Protein AF-A0A5B6Z2H2-F1 (afdb_monomer_lite)

Structure (mmCIF, N/CA/C/O backbone):
data_AF-A0A5B6Z2H2-F1
#
_entry.id   AF-A0A5B6Z2H2-F1
#
loop_
_atom_site.group_PDB
_atom_site.id
_atom_site.type_symbol
_atom_site.label_atom_id
_atom_site.label_alt_id
_atom_site.label_comp_id
_atom_site.label_asym_id
_atom_site.label_entity_id
_atom_site.label_seq_id
_atom_site.pdbx_PDB_ins_code
_atom_site.Cartn_x
_atom_site.Cartn_y
_atom_site.Cartn_z
_atom_site.occupancy
_atom_site.B_iso_or_equiv
_atom_site.auth_seq_id
_atom_site.auth_comp_id
_atom_site.auth_asym_id
_atom_site.auth_atom_id
_atom_site.pdbx_PDB_model_num
ATOM 1 N N . ARG A 1 1 ? -5.660 -7.309 -10.431 1.00 36.47 1 ARG A N 1
ATOM 2 C CA . ARG A 1 1 ? -4.345 -7.322 -11.116 1.00 36.47 1 ARG A CA 1
ATOM 3 C C . ARG A 1 1 ? -4.505 -6.464 -12.361 1.00 36.47 1 ARG A C 1
ATOM 5 O O . ARG A 1 1 ? -5.185 -6.906 -13.273 1.00 36.47 1 ARG A O 1
ATOM 12 N N . SER A 1 2 ? -4.013 -5.228 -12.364 1.00 40.31 2 SER A N 1
ATOM 13 C CA . SER A 1 2 ? -3.896 -4.463 -13.607 1.00 40.31 2 SER A CA 1
ATOM 14 C C . SER A 1 2 ? -2.775 -5.096 -14.429 1.00 40.31 2 SER A C 1
ATOM 16 O O . SER A 1 2 ? -1.682 -5.327 -13.911 1.00 40.31 2 SER A O 1
ATOM 18 N N . SER A 1 3 ? -3.060 -5.463 -15.675 1.00 41.34 3 SER A N 1
ATOM 19 C CA . SER A 1 3 ? -2.009 -5.809 -16.631 1.00 41.34 3 SER A CA 1
ATOM 20 C C . SER A 1 3 ? -1.130 -4.570 -16.836 1.00 41.34 3 SER A C 1
ATOM 22 O O . SER A 1 3 ? -1.693 -3.478 -16.952 1.00 41.34 3 SER A O 1
ATOM 24 N N . PRO A 1 4 ? 0.209 -4.688 -16.872 1.00 53.56 4 PRO A N 1
ATOM 25 C CA . PRO A 1 4 ? 1.053 -3.575 -17.285 1.00 53.56 4 PRO A CA 1
ATOM 26 C C . PRO A 1 4 ? 0.631 -3.166 -18.698 1.00 53.56 4 PRO A C 1
ATOM 28 O O . PRO A 1 4 ? 0.625 -4.002 -19.601 1.00 53.56 4 PRO A O 1
ATOM 31 N N . GLN A 1 5 ? 0.198 -1.920 -18.866 1.00 69.44 5 GLN A N 1
ATOM 32 C CA . GLN A 1 5 ? -0.048 -1.352 -20.186 1.00 69.44 5 GLN A CA 1
ATOM 33 C C . GLN A 1 5 ? 1.291 -0.928 -20.797 1.00 69.44 5 GLN A C 1
ATOM 35 O O . GLN A 1 5 ? 2.246 -0.644 -20.068 1.00 69.44 5 GLN A O 1
ATOM 40 N N . ALA A 1 6 ? 1.364 -0.920 -22.129 1.00 81.00 6 ALA A N 1
ATOM 41 C CA . ALA A 1 6 ? 2.478 -0.294 -22.829 1.00 81.00 6 ALA A CA 1
ATOM 42 C C . ALA A 1 6 ? 2.606 1.168 -22.375 1.00 81.00 6 ALA A C 1
ATOM 44 O O . ALA A 1 6 ? 1.602 1.831 -22.112 1.00 81.00 6 ALA A O 1
ATOM 45 N N . MET A 1 7 ? 3.841 1.635 -22.241 1.00 86.88 7 MET A N 1
ATOM 46 C CA . MET A 1 7 ? 4.174 2.965 -21.758 1.00 86.88 7 MET A CA 1
ATOM 47 C C . MET A 1 7 ? 4.719 3.809 -22.903 1.00 86.88 7 MET A C 1
ATOM 49 O O . MET A 1 7 ? 5.624 3.381 -23.622 1.00 86.88 7 MET A O 1
ATOM 53 N N . GLU A 1 8 ? 4.196 5.022 -23.007 1.00 88.31 8 GLU A N 1
ATOM 54 C CA . GLU A 1 8 ? 4.786 6.110 -23.776 1.00 88.31 8 GLU A CA 1
ATOM 55 C C . GLU A 1 8 ? 5.745 6.893 -22.878 1.00 88.31 8 GLU A C 1
ATOM 57 O O . GLU A 1 8 ? 5.475 7.112 -21.694 1.00 88.31 8 GLU A O 1
ATOM 62 N N . VAL A 1 9 ? 6.871 7.326 -23.440 1.00 85.62 9 VAL A N 1
ATOM 63 C CA . VAL A 1 9 ? 7.841 8.173 -22.739 1.00 85.62 9 VAL A CA 1
ATOM 64 C C . VAL A 1 9 ? 8.073 9.408 -23.585 1.00 85.62 9 VAL A C 1
ATOM 66 O O . VAL A 1 9 ? 8.426 9.279 -24.754 1.00 85.62 9 VAL A O 1
ATOM 69 N N . SER A 1 10 ? 7.910 10.594 -23.003 1.00 89.19 10 SER A N 1
ATOM 70 C CA . SER A 1 10 ? 8.183 11.868 -23.668 1.00 89.19 10 SER A CA 1
ATOM 71 C C . SER A 1 10 ? 9.254 12.670 -22.934 1.00 89.19 10 SER A C 1
ATOM 73 O O . SER A 1 10 ? 9.427 12.537 -21.722 1.00 89.19 10 SER A O 1
ATOM 75 N N . ASP A 1 11 ? 9.981 13.512 -23.660 1.00 88.25 11 ASP A N 1
ATOM 76 C CA . ASP A 1 11 ? 10.884 14.499 -23.074 1.00 88.25 11 ASP A CA 1
ATOM 77 C C . ASP A 1 11 ? 10.137 15.773 -22.620 1.00 88.25 11 ASP A C 1
ATOM 79 O O . ASP A 1 11 ? 8.917 15.903 -22.764 1.00 88.25 11 ASP A O 1
ATOM 83 N N . ALA A 1 12 ? 10.879 16.745 -22.078 1.00 88.31 12 ALA A N 1
ATOM 84 C CA . ALA A 1 12 ? 10.330 18.036 -21.653 1.00 88.31 12 ALA A CA 1
ATOM 85 C C . ALA A 1 12 ? 9.754 18.872 -22.817 1.00 88.31 12 ALA A C 1
ATOM 87 O O . ALA A 1 12 ? 8.960 19.783 -22.586 1.00 88.31 12 ALA A O 1
ATOM 88 N N . SER A 1 13 ? 10.127 18.552 -24.059 1.00 90.56 13 SER A N 1
ATOM 89 C CA . SER A 1 13 ? 9.635 19.183 -25.287 1.00 90.56 13 SER A CA 1
ATOM 90 C C . SER A 1 13 ? 8.404 18.471 -25.866 1.00 90.56 13 SER A C 1
ATOM 92 O O . SER A 1 13 ? 7.971 18.810 -26.967 1.00 90.56 13 SER A O 1
ATOM 94 N N . SER A 1 14 ? 7.831 17.496 -25.145 1.00 89.44 14 SER A N 1
ATOM 95 C CA . SER A 1 14 ? 6.718 16.643 -25.595 1.00 89.44 14 SER A CA 1
ATOM 96 C C . SER A 1 14 ? 7.035 15.776 -26.823 1.00 89.44 14 SER A C 1
ATOM 98 O O . SER A 1 14 ? 6.127 15.375 -27.548 1.00 89.44 14 SER A O 1
ATOM 100 N N . LYS A 1 15 ? 8.314 15.477 -27.073 1.00 91.38 15 LYS A N 1
ATOM 101 C CA . LYS A 1 15 ? 8.743 14.509 -28.087 1.00 91.38 15 LYS A CA 1
ATOM 102 C C . LYS A 1 15 ? 8.818 13.122 -27.482 1.00 91.38 15 LYS A C 1
ATOM 104 O O . LYS A 1 15 ? 9.372 12.947 -26.398 1.00 91.38 15 LYS A O 1
ATOM 109 N N . PHE A 1 16 ? 8.292 12.134 -28.191 1.00 90.62 16 PHE A N 1
ATOM 110 C CA . PHE A 1 16 ? 8.299 10.752 -27.739 1.00 90.62 16 PHE A CA 1
ATOM 111 C C . PHE A 1 16 ? 9.642 10.092 -28.016 1.00 90.62 16 PHE A C 1
ATOM 113 O O . PHE A 1 16 ? 10.198 10.214 -29.111 1.00 90.62 16 PHE A O 1
ATOM 120 N N . TRP A 1 17 ? 10.135 9.367 -27.015 1.00 91.56 17 TRP A N 1
ATOM 121 C CA . TRP A 1 17 ? 11.248 8.448 -27.168 1.00 91.56 17 TRP A CA 1
ATOM 122 C C . TRP A 1 17 ? 10.794 7.295 -28.053 1.00 91.56 17 TRP A C 1
ATOM 124 O O . TRP A 1 17 ? 9.768 6.677 -27.785 1.00 91.56 17 TRP A O 1
ATOM 134 N N . GLY A 1 18 ? 11.550 6.991 -29.097 1.00 91.75 18 GLY A N 1
ATOM 135 C CA . GLY A 1 18 ? 11.216 5.901 -29.994 1.00 91.75 18 GLY A CA 1
ATOM 136 C C . GLY A 1 18 ? 12.420 5.328 -30.706 1.00 91.75 18 GLY A C 1
ATOM 137 O O . GLY A 1 18 ? 13.494 5.932 -30.739 1.00 91.75 18 GLY A O 1
ATOM 138 N N . LEU A 1 19 ? 12.230 4.129 -31.242 1.00 90.00 19 LEU A N 1
ATOM 139 C CA . LEU A 1 19 ? 13.211 3.459 -32.076 1.00 90.00 19 LEU A CA 1
ATOM 140 C C . LEU A 1 19 ? 13.384 4.201 -33.407 1.00 90.00 19 LEU A C 1
ATOM 142 O O . LEU A 1 19 ? 12.410 4.480 -34.097 1.00 90.00 19 LEU A O 1
ATOM 146 N N . GLN A 1 20 ? 14.631 4.494 -33.773 1.00 86.31 20 GLN A N 1
ATOM 147 C CA . GLN A 1 20 ? 14.974 5.251 -34.972 1.00 86.31 20 GLN A CA 1
ATOM 148 C C . GLN A 1 20 ? 16.048 4.562 -35.819 1.00 86.31 20 GLN A C 1
ATOM 150 O O . GLN A 1 20 ? 17.123 4.185 -35.334 1.00 86.31 20 GLN A O 1
ATOM 155 N N . GLY A 1 21 ? 15.768 4.502 -37.126 1.00 74.81 21 GLY A N 1
ATOM 156 C CA . GLY A 1 21 ? 16.722 4.213 -38.197 1.00 74.81 21 GLY A CA 1
ATOM 157 C C . GLY A 1 21 ? 17.424 2.848 -38.144 1.00 74.81 21 GLY A C 1
ATOM 158 O O . GLY A 1 21 ? 17.138 1.974 -37.331 1.00 74.81 21 GLY A O 1
ATOM 159 N N . GLN A 1 22 ? 18.404 2.674 -39.036 1.00 65.94 22 GLN A N 1
ATOM 160 C CA . GLN A 1 22 ? 19.187 1.437 -39.186 1.00 65.94 22 GLN A CA 1
ATOM 161 C C . GLN A 1 22 ? 20.110 1.144 -37.986 1.00 65.94 22 GLN A C 1
ATOM 163 O O . GLN A 1 22 ? 20.560 0.015 -37.810 1.00 65.94 22 GLN A O 1
ATOM 168 N N . LEU A 1 23 ? 20.387 2.157 -37.159 1.00 66.38 23 LEU A N 1
ATOM 169 C CA . LEU A 1 23 ? 21.247 2.064 -35.975 1.00 66.38 23 LEU A CA 1
ATOM 170 C C . LEU A 1 23 ? 20.500 1.596 -34.714 1.00 66.38 23 LEU A C 1
ATOM 172 O O . LEU A 1 23 ? 21.133 1.419 -33.676 1.00 66.38 23 LEU A O 1
ATOM 176 N N . ILE A 1 24 ? 19.179 1.375 -34.792 1.00 83.12 24 ILE A N 1
ATOM 177 C CA . ILE A 1 24 ? 18.357 0.827 -33.698 1.00 83.12 24 ILE A CA 1
ATOM 178 C C . ILE A 1 24 ? 18.486 1.696 -32.425 1.00 83.12 24 ILE A C 1
ATOM 180 O O . ILE A 1 24 ? 18.604 1.210 -31.295 1.00 83.12 24 ILE A O 1
ATOM 184 N N . MET A 1 25 ? 18.534 3.017 -32.611 1.00 89.19 25 MET A N 1
ATOM 185 C CA . MET A 1 25 ? 18.738 3.995 -31.538 1.00 89.19 25 MET A CA 1
ATOM 186 C C . MET A 1 25 ? 17.403 4.390 -30.918 1.00 89.19 25 MET A C 1
ATOM 188 O O . MET A 1 25 ? 16.420 4.503 -31.639 1.00 89.19 25 MET A O 1
ATOM 192 N N . ILE A 1 26 ? 17.366 4.639 -29.609 1.00 91.19 26 ILE A N 1
ATOM 193 C CA . ILE A 1 26 ? 16.201 5.241 -28.958 1.00 91.19 26 ILE A CA 1
ATOM 194 C C . ILE A 1 26 ? 16.435 6.748 -28.824 1.00 91.19 26 ILE A C 1
ATOM 196 O O . ILE A 1 26 ? 17.381 7.163 -28.151 1.00 91.19 26 ILE A O 1
ATOM 200 N N . MET A 1 27 ? 15.587 7.561 -29.458 1.00 89.38 27 MET A N 1
ATOM 201 C CA . MET A 1 27 ? 15.697 9.027 -29.476 1.00 89.38 27 MET A CA 1
ATOM 202 C C . MET A 1 27 ? 14.352 9.700 -29.198 1.00 89.38 27 MET A C 1
ATOM 204 O O . MET A 1 27 ? 13.314 9.167 -29.574 1.00 89.38 27 MET A O 1
ATOM 208 N N . ALA A 1 28 ? 14.376 10.871 -28.554 1.00 89.75 28 ALA A N 1
ATOM 209 C CA . ALA A 1 28 ? 13.193 11.682 -28.256 1.00 89.75 28 ALA A CA 1
ATOM 210 C C . ALA A 1 28 ? 12.926 12.728 -29.350 1.00 89.75 28 ALA A C 1
ATOM 212 O O . ALA A 1 28 ? 13.098 13.927 -29.140 1.00 89.75 28 ALA A O 1
ATOM 213 N N . ASP A 1 29 ? 12.551 12.280 -30.543 1.00 87.31 29 ASP A N 1
ATOM 214 C CA . ASP A 1 29 ? 12.307 13.145 -31.706 1.00 87.31 29 ASP A CA 1
ATOM 215 C C . ASP A 1 29 ? 10.941 12.916 -32.372 1.00 87.31 29 ASP A C 1
ATOM 217 O O . ASP A 1 29 ? 10.512 13.724 -33.205 1.00 87.31 29 ASP A O 1
ATOM 221 N N . SER A 1 30 ? 10.221 11.864 -31.971 1.00 84.81 30 SER A N 1
ATOM 222 C CA . SER A 1 30 ? 8.934 11.509 -32.558 1.00 84.81 30 SER A CA 1
ATOM 223 C C . SER A 1 30 ? 7.809 12.423 -32.067 1.00 84.81 30 SER A C 1
ATOM 225 O O . SER A 1 30 ? 7.734 12.788 -30.895 1.00 84.81 30 SER A O 1
ATOM 227 N N . ASN A 1 31 ? 6.894 12.764 -32.976 1.00 86.50 31 ASN A N 1
ATOM 228 C CA . ASN A 1 31 ? 5.593 13.359 -32.642 1.00 86.50 31 ASN A CA 1
ATOM 229 C C . ASN A 1 31 ? 4.459 12.322 -32.669 1.00 86.50 31 ASN A C 1
ATOM 231 O O . ASN A 1 31 ? 3.313 12.666 -32.391 1.00 86.50 31 ASN A O 1
ATOM 235 N N . ASP A 1 32 ? 4.759 11.090 -33.080 1.00 82.00 32 ASP A N 1
ATOM 236 C CA . ASP A 1 32 ? 3.769 10.046 -33.301 1.00 82.00 32 ASP A CA 1
ATOM 237 C C . ASP A 1 32 ? 3.665 9.147 -32.067 1.00 82.00 32 ASP A C 1
ATOM 239 O O . ASP A 1 32 ? 4.552 8.337 -31.778 1.00 82.00 32 ASP A O 1
ATOM 243 N N . HIS A 1 33 ? 2.567 9.313 -31.337 1.00 74.62 33 HIS A N 1
ATOM 244 C CA . HIS A 1 33 ? 2.236 8.515 -30.160 1.00 74.62 33 HIS A CA 1
ATOM 245 C C . HIS A 1 33 ? 1.543 7.185 -30.516 1.00 74.62 33 HIS A C 1
ATOM 247 O O . HIS A 1 33 ? 1.326 6.352 -29.648 1.00 74.62 33 HIS A O 1
ATOM 253 N N . ASN A 1 34 ? 1.192 6.955 -31.787 1.00 81.94 34 ASN A N 1
ATOM 254 C CA . ASN A 1 34 ? 0.546 5.717 -32.239 1.00 81.94 34 ASN A CA 1
ATOM 255 C C . ASN A 1 34 ? 1.528 4.737 -32.904 1.00 81.94 34 ASN A C 1
ATOM 257 O O . ASN A 1 34 ? 1.104 3.704 -33.430 1.00 81.94 34 ASN A O 1
ATOM 261 N N . ASN A 1 35 ? 2.828 5.036 -32.894 1.00 87.88 35 ASN A N 1
ATOM 262 C CA . ASN A 1 35 ? 3.850 4.161 -33.452 1.00 87.88 35 ASN A CA 1
ATOM 263 C C . ASN A 1 35 ? 4.304 3.117 -32.412 1.00 87.88 35 ASN A C 1
ATOM 265 O O . ASN A 1 35 ? 4.670 3.448 -31.290 1.00 87.88 35 ASN A O 1
ATOM 269 N N . LEU A 1 36 ? 4.352 1.836 -32.788 1.00 91.00 36 LEU A N 1
ATOM 270 C CA . LEU A 1 36 ? 4.905 0.785 -31.924 1.00 91.00 36 LEU A CA 1
ATOM 271 C C . LEU A 1 36 ? 6.373 1.045 -31.545 1.00 91.00 36 LEU A C 1
ATOM 273 O O . LEU A 1 36 ? 6.808 0.636 -30.468 1.00 91.00 36 LEU A O 1
ATOM 277 N N . ASP A 1 37 ? 7.121 1.758 -32.387 1.00 92.19 37 ASP A N 1
ATOM 278 C CA . ASP A 1 37 ? 8.490 2.182 -32.101 1.00 92.19 37 ASP A CA 1
ATOM 279 C C . ASP A 1 37 ? 8.577 3.160 -30.920 1.00 92.19 37 ASP A C 1
ATOM 281 O O . ASP A 1 37 ? 9.631 3.215 -30.289 1.00 92.19 37 ASP A O 1
ATOM 285 N N . THR A 1 38 ? 7.511 3.902 -30.588 1.00 92.25 38 THR A N 1
ATOM 286 C CA . THR A 1 38 ? 7.458 4.830 -29.438 1.00 92.25 38 THR A CA 1
ATOM 287 C C . THR A 1 38 ? 6.860 4.206 -28.176 1.00 92.25 38 THR A C 1
ATOM 289 O O . THR A 1 38 ? 6.789 4.853 -27.128 1.00 92.25 38 THR A O 1
ATOM 292 N N . LEU A 1 39 ? 6.483 2.925 -28.239 1.00 92.62 39 LEU A N 1
ATOM 293 C CA . LEU A 1 39 ? 5.894 2.194 -27.125 1.00 92.62 39 LEU A CA 1
ATOM 294 C C . LEU A 1 39 ? 6.887 1.224 -26.491 1.00 92.62 39 LEU A C 1
ATOM 296 O O . LEU A 1 39 ? 7.559 0.433 -27.161 1.00 92.62 39 LEU A O 1
ATOM 300 N N . PHE A 1 40 ? 6.913 1.231 -25.159 1.00 93.12 40 PHE A N 1
ATOM 301 C CA . PHE A 1 40 ? 7.763 0.351 -24.368 1.00 93.12 40 PHE A CA 1
ATOM 302 C C . PHE A 1 40 ? 6.945 -0.500 -23.410 1.00 93.12 40 PHE A C 1
ATOM 304 O O . PHE A 1 40 ? 6.032 -0.031 -22.736 1.00 93.12 40 PHE A O 1
ATOM 311 N N . TRP A 1 41 ? 7.320 -1.766 -23.294 1.00 92.75 41 TRP A N 1
ATOM 312 C CA . TRP A 1 41 ? 6.824 -2.657 -22.264 1.00 92.75 41 TRP A CA 1
ATOM 313 C C . TRP A 1 41 ? 7.837 -2.723 -21.115 1.00 92.75 41 TRP A C 1
ATOM 315 O O . TRP A 1 41 ? 8.900 -3.337 -21.278 1.00 92.75 41 TRP A O 1
ATOM 325 N N . PRO A 1 42 ? 7.537 -2.128 -19.946 1.00 90.75 42 PRO A N 1
ATOM 326 C CA . PRO A 1 42 ? 8.395 -2.246 -18.778 1.00 90.75 42 PRO A CA 1
ATOM 327 C C . PRO A 1 42 ? 8.233 -3.623 -18.128 1.00 90.75 42 PRO A C 1
ATOM 329 O O . PRO A 1 42 ? 7.126 -4.092 -17.859 1.00 90.75 42 PRO A O 1
ATOM 332 N N . ILE A 1 43 ? 9.355 -4.278 -17.843 1.00 90.88 43 ILE A N 1
ATOM 333 C CA . ILE A 1 43 ? 9.404 -5.549 -17.121 1.00 90.88 43 ILE A CA 1
ATOM 334 C C . ILE A 1 43 ? 10.175 -5.324 -15.829 1.00 90.88 43 ILE A C 1
ATOM 336 O O . ILE A 1 43 ? 11.355 -4.983 -15.864 1.00 90.88 43 ILE A O 1
ATOM 340 N N . LYS A 1 44 ? 9.517 -5.528 -14.683 1.00 88.00 44 LYS A N 1
ATOM 341 C CA . LYS A 1 44 ? 10.184 -5.487 -13.379 1.00 88.00 44 LYS A CA 1
ATOM 342 C C . LYS A 1 44 ? 11.145 -6.672 -13.272 1.00 88.00 44 LYS A C 1
ATOM 344 O O . LYS A 1 44 ? 10.713 -7.819 -13.367 1.00 88.00 44 LYS A O 1
ATOM 349 N N . VAL A 1 45 ? 12.429 -6.383 -13.084 1.00 91.00 45 VAL A N 1
ATOM 350 C CA . VAL A 1 45 ? 13.492 -7.386 -12.918 1.00 91.00 45 VAL A CA 1
ATOM 351 C C . VAL A 1 45 ? 13.878 -7.521 -11.446 1.00 91.00 45 VAL A C 1
ATOM 353 O O . VAL A 1 45 ? 14.155 -8.625 -10.991 1.00 91.00 45 VAL A O 1
ATOM 356 N N . ASP A 1 46 ? 13.862 -6.409 -10.710 1.00 87.06 46 ASP A N 1
ATOM 357 C CA . ASP A 1 46 ? 14.142 -6.343 -9.272 1.00 87.06 46 ASP A CA 1
ATOM 358 C C . ASP A 1 46 ? 13.372 -5.163 -8.636 1.00 87.06 46 ASP A C 1
ATOM 360 O O . ASP A 1 46 ? 12.492 -4.581 -9.272 1.00 87.06 46 ASP A O 1
ATOM 364 N N . ASN A 1 47 ? 13.667 -4.799 -7.387 1.00 79.44 47 ASN A N 1
ATOM 365 C CA . ASN A 1 47 ? 13.000 -3.733 -6.639 1.00 79.44 47 ASN A CA 1
ATOM 366 C C . ASN A 1 47 ? 12.967 -2.391 -7.385 1.00 79.44 47 ASN A C 1
ATOM 368 O O . ASN A 1 47 ? 11.877 -1.847 -7.573 1.00 79.44 47 ASN A O 1
ATOM 372 N N . ASN A 1 48 ? 14.129 -1.894 -7.818 1.00 83.75 48 ASN A N 1
ATOM 373 C CA . ASN A 1 48 ? 14.299 -0.642 -8.563 1.00 83.75 48 ASN A CA 1
ATOM 374 C C . ASN A 1 48 ? 14.848 -0.850 -9.980 1.00 83.75 48 ASN A C 1
ATOM 376 O O . ASN A 1 48 ? 15.259 0.102 -10.632 1.00 83.75 48 ASN A O 1
ATOM 380 N N . VAL A 1 49 ? 14.849 -2.089 -10.470 1.00 89.62 49 VAL A N 1
ATOM 381 C CA . VAL A 1 49 ? 15.424 -2.430 -11.772 1.00 89.62 49 VAL A CA 1
ATOM 382 C C . VAL A 1 49 ? 14.328 -2.863 -12.726 1.00 89.62 49 VAL A C 1
ATOM 384 O O . VAL A 1 49 ? 13.548 -3.780 -12.436 1.00 89.62 49 VAL A O 1
ATOM 387 N N . VAL A 1 50 ? 14.314 -2.243 -13.901 1.00 91.62 50 VAL A N 1
ATOM 388 C CA . VAL A 1 50 ? 13.424 -2.596 -15.004 1.00 91.62 50 VAL A CA 1
ATOM 389 C C . VAL A 1 50 ? 14.225 -2.948 -16.252 1.00 91.62 50 VAL A C 1
ATOM 391 O O . VAL A 1 50 ? 15.347 -2.491 -16.450 1.00 91.62 50 VAL A O 1
ATOM 394 N N . ALA A 1 51 ? 13.625 -3.757 -17.114 1.00 94.56 51 ALA A N 1
ATOM 395 C CA . ALA A 1 51 ? 14.027 -3.882 -18.505 1.00 94.56 51 ALA A CA 1
ATOM 396 C C . ALA A 1 51 ? 12.937 -3.259 -19.376 1.00 94.56 51 ALA A C 1
ATOM 398 O O . ALA A 1 51 ? 11.749 -3.493 -19.144 1.00 94.56 51 ALA A O 1
ATOM 399 N N . LEU A 1 52 ? 13.330 -2.475 -20.374 1.00 94.44 52 LEU A N 1
ATOM 400 C CA . LEU A 1 52 ? 12.401 -1.837 -21.304 1.00 94.44 52 LEU A CA 1
ATOM 401 C C . LEU A 1 52 ? 12.445 -2.587 -22.626 1.00 94.44 52 LEU A C 1
ATOM 403 O O . LEU A 1 52 ? 13.493 -2.646 -23.261 1.00 94.44 52 LEU A O 1
ATOM 407 N N . ARG A 1 53 ? 11.328 -3.188 -23.030 1.00 95.25 53 ARG A N 1
ATOM 408 C CA . ARG A 1 53 ? 11.187 -3.814 -24.348 1.00 95.25 53 ARG A CA 1
ATOM 409 C C . ARG A 1 53 ? 10.502 -2.840 -25.290 1.00 95.25 53 ARG A C 1
ATOM 411 O O . ARG A 1 53 ? 9.393 -2.418 -24.996 1.00 95.25 53 ARG A O 1
ATOM 418 N N . ASN A 1 54 ? 11.123 -2.515 -26.411 1.00 94.25 54 ASN A N 1
ATOM 419 C CA . ASN A 1 54 ? 10.473 -1.739 -27.457 1.00 94.25 54 ASN A CA 1
ATOM 420 C C . ASN A 1 54 ? 9.456 -2.614 -28.210 1.00 94.25 54 ASN A C 1
ATOM 422 O O . ASN A 1 54 ? 9.750 -3.775 -28.504 1.00 94.25 54 ASN A O 1
ATOM 426 N N . LEU A 1 55 ? 8.261 -2.093 -28.500 1.00 93.94 55 LEU A N 1
ATOM 427 C CA . LEU A 1 55 ? 7.218 -2.871 -29.178 1.00 93.94 55 LEU A CA 1
ATOM 428 C C . LEU A 1 55 ? 7.385 -2.931 -30.698 1.00 93.94 55 LEU A C 1
ATOM 430 O O . LEU A 1 55 ? 6.904 -3.886 -31.304 1.00 93.94 55 LEU A O 1
ATOM 434 N N . GLY A 1 56 ? 8.085 -1.971 -31.301 1.00 92.19 56 GLY A N 1
ATOM 435 C CA . GLY A 1 56 ? 8.339 -1.934 -32.739 1.00 92.19 56 GLY A CA 1
ATOM 436 C C . GLY A 1 56 ? 9.228 -3.078 -33.220 1.00 92.19 56 GLY A C 1
ATOM 437 O O . GLY A 1 56 ? 8.889 -3.771 -34.179 1.00 92.19 56 GLY A O 1
ATOM 438 N N . ASN A 1 57 ? 10.326 -3.351 -32.506 1.00 93.31 57 ASN A N 1
ATOM 439 C CA . ASN A 1 57 ? 11.258 -4.433 -32.856 1.00 93.31 57 ASN A CA 1
ATOM 440 C C . ASN A 1 57 ? 11.302 -5.610 -31.864 1.00 93.31 57 ASN A C 1
ATOM 442 O O . ASN A 1 57 ? 12.025 -6.579 -32.092 1.00 93.31 57 ASN A O 1
ATOM 446 N N . ASN A 1 58 ? 10.535 -5.547 -30.770 1.00 94.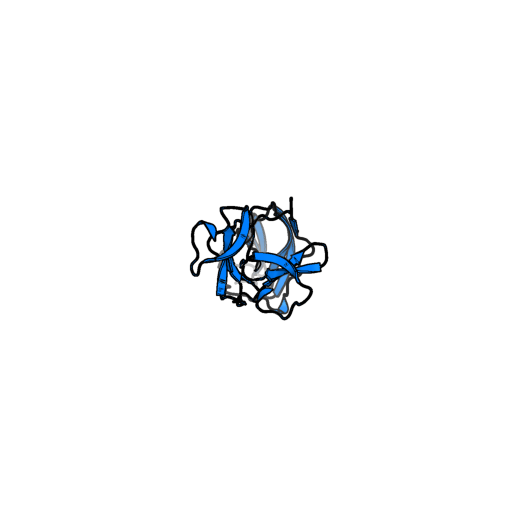56 58 ASN A N 1
ATOM 447 C CA . ASN A 1 58 ? 10.447 -6.585 -29.738 1.00 94.56 58 ASN A CA 1
ATOM 448 C C . ASN A 1 58 ? 11.777 -6.894 -29.006 1.00 94.56 58 ASN A C 1
ATOM 450 O O . ASN A 1 58 ? 11.909 -7.948 -28.372 1.00 94.56 58 ASN A O 1
ATOM 454 N N . HIS A 1 59 ? 12.752 -5.983 -29.065 1.00 95.31 59 HIS A N 1
ATOM 455 C CA . HIS A 1 59 ? 14.038 -6.080 -28.374 1.00 95.31 59 HIS A CA 1
ATOM 456 C C . HIS A 1 59 ? 14.081 -5.217 -27.109 1.00 95.31 59 HIS A C 1
ATOM 458 O O . HIS A 1 59 ? 13.294 -4.291 -26.919 1.00 95.31 59 HIS A O 1
ATOM 464 N N . PHE A 1 60 ? 15.018 -5.532 -26.219 1.00 95.31 60 PHE A N 1
ATOM 465 C CA . PHE A 1 60 ? 15.255 -4.803 -24.983 1.00 95.31 60 PHE A CA 1
ATOM 466 C C . PHE A 1 60 ? 16.288 -3.696 -25.158 1.00 95.31 60 PHE A C 1
ATOM 468 O O . PHE A 1 60 ? 17.303 -3.870 -25.840 1.00 95.31 60 PHE A O 1
ATOM 475 N N . CYS A 1 61 ? 16.027 -2.573 -24.494 1.00 93.94 61 CYS A N 1
ATOM 476 C CA . CYS A 1 61 ? 16.913 -1.427 -24.426 1.00 93.94 61 CYS A CA 1
ATOM 477 C C . CYS A 1 61 ? 18.166 -1.744 -23.603 1.00 93.94 61 CYS A C 1
ATOM 479 O O . CYS A 1 61 ? 18.065 -2.227 -22.479 1.00 93.94 61 CYS A O 1
ATOM 481 N N . ILE A 1 62 ? 19.332 -1.414 -24.149 1.00 92.44 62 ILE A N 1
ATOM 482 C CA . ILE A 1 62 ? 20.642 -1.474 -23.507 1.00 92.44 62 ILE A CA 1
ATOM 483 C C . ILE A 1 62 ? 21.364 -0.143 -23.688 1.00 92.44 62 ILE A C 1
ATOM 485 O O . ILE A 1 62 ? 21.119 0.594 -24.648 1.00 92.44 62 ILE A O 1
ATOM 489 N N . ARG A 1 63 ? 22.323 0.135 -22.806 1.00 86.94 63 ARG A N 1
ATOM 490 C CA . ARG A 1 63 ? 23.345 1.148 -23.077 1.00 86.94 63 ARG A CA 1
ATOM 491 C C . ARG A 1 63 ? 24.341 0.582 -24.091 1.00 86.94 63 ARG A C 1
ATOM 493 O O . ARG A 1 63 ? 25.063 -0.364 -23.783 1.00 86.94 63 ARG A O 1
ATOM 500 N N . PHE A 1 64 ? 24.401 1.161 -25.287 1.00 80.69 64 PHE A N 1
ATOM 501 C CA . PHE A 1 64 ? 25.338 0.723 -26.319 1.00 80.69 64 PHE A CA 1
ATOM 502 C C . PHE A 1 64 ? 26.777 1.102 -25.939 1.00 80.69 64 PHE A C 1
ATOM 504 O O . PHE A 1 64 ? 27.068 2.261 -25.633 1.00 80.69 64 PHE A O 1
ATOM 511 N N . SER A 1 65 ? 27.688 0.127 -25.947 1.00 71.44 65 SER A N 1
ATOM 512 C CA . SER A 1 65 ? 29.018 0.246 -25.329 1.00 71.44 65 SER A CA 1
ATOM 513 C C . SER A 1 65 ? 29.947 1.254 -26.009 1.00 71.44 65 SER A C 1
ATOM 515 O O . SER A 1 65 ? 30.734 1.897 -25.321 1.00 71.44 65 SER A O 1
ATOM 517 N N . ALA A 1 66 ? 29.848 1.433 -27.329 1.00 74.50 66 ALA A N 1
ATOM 518 C CA . ALA A 1 66 ? 30.765 2.302 -28.067 1.00 74.50 66 ALA A CA 1
ATOM 519 C C . ALA A 1 66 ? 30.526 3.799 -27.792 1.00 74.50 66 ALA A C 1
ATOM 521 O O . ALA A 1 66 ? 31.475 4.564 -27.648 1.00 74.50 66 ALA A O 1
ATOM 522 N N . ASN A 1 67 ? 29.256 4.212 -27.695 1.00 72.38 67 ASN A N 1
ATOM 523 C CA . ASN A 1 67 ? 28.871 5.630 -27.743 1.00 72.38 67 ASN A CA 1
ATOM 524 C C . ASN A 1 67 ? 27.916 6.033 -26.599 1.00 72.38 67 ASN A C 1
ATOM 526 O O . ASN A 1 67 ? 27.457 7.169 -26.554 1.00 72.38 67 ASN A O 1
ATOM 530 N N . SER A 1 68 ? 27.593 5.112 -25.681 1.00 77.69 68 SER A N 1
ATOM 531 C CA . SER A 1 68 ? 26.736 5.334 -24.503 1.00 77.69 68 SER A CA 1
ATOM 532 C C . SER A 1 68 ? 25.301 5.824 -24.762 1.00 77.69 68 SER A C 1
ATOM 534 O O . SER A 1 68 ? 24.661 6.290 -23.823 1.00 77.69 68 SER A O 1
ATOM 536 N N . TYR A 1 69 ? 24.758 5.685 -25.976 1.00 85.62 69 TYR A N 1
ATOM 537 C CA . TYR A 1 69 ? 23.332 5.933 -26.236 1.00 85.62 69 TYR A CA 1
ATOM 538 C C . TYR A 1 69 ? 22.461 4.718 -25.875 1.00 85.62 69 TYR A C 1
ATOM 540 O O . TYR A 1 69 ? 22.955 3.595 -25.737 1.00 85.62 69 TYR A O 1
ATOM 548 N N . LEU A 1 70 ? 21.154 4.946 -25.733 1.00 90.00 70 LEU A N 1
ATOM 549 C CA . LEU A 1 70 ? 20.156 3.906 -25.481 1.00 90.00 70 LEU A CA 1
ATOM 550 C C . LEU A 1 70 ? 19.726 3.244 -26.799 1.00 90.00 70 LEU A C 1
ATOM 552 O O . LEU A 1 70 ? 19.417 3.934 -27.768 1.00 90.00 70 LEU A O 1
ATOM 556 N N . SER A 1 71 ? 19.694 1.914 -26.850 1.00 91.56 71 SER A N 1
ATOM 557 C CA . SER A 1 71 ? 19.408 1.155 -28.076 1.00 91.56 71 SER A CA 1
ATOM 558 C C . SER A 1 71 ? 18.653 -0.133 -27.778 1.00 91.56 71 SER A C 1
ATOM 560 O O . SER A 1 71 ? 18.995 -0.810 -26.816 1.00 91.56 71 SER A O 1
ATOM 562 N N . ALA A 1 72 ? 17.661 -0.509 -28.588 1.00 92.88 72 ALA A N 1
ATOM 563 C CA . ALA A 1 72 ? 16.886 -1.741 -28.395 1.00 92.88 72 ALA A CA 1
ATOM 564 C C . ALA A 1 72 ? 17.401 -2.895 -29.273 1.00 92.88 72 ALA A C 1
ATOM 566 O O . ALA A 1 72 ? 16.818 -3.176 -30.312 1.00 92.88 72 ALA A O 1
ATOM 567 N N . THR A 1 73 ? 18.494 -3.562 -28.891 1.00 92.00 73 THR A N 1
ATOM 568 C CA . THR A 1 73 ? 19.202 -4.525 -29.774 1.00 92.00 73 THR A CA 1
ATOM 569 C C . THR A 1 73 ? 19.236 -5.968 -29.284 1.00 92.00 73 THR A C 1
ATOM 571 O O . THR A 1 73 ? 19.537 -6.867 -30.067 1.00 92.00 73 THR A O 1
ATOM 5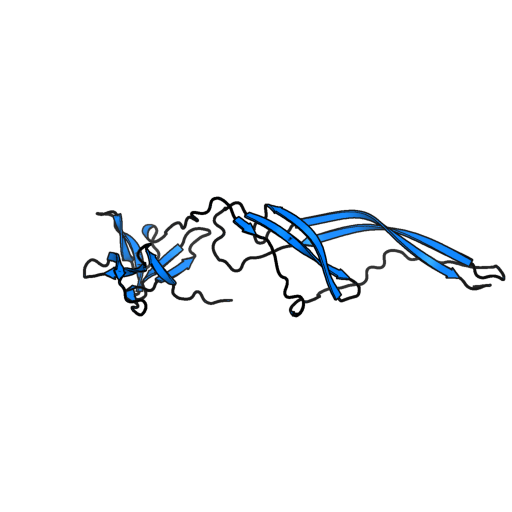74 N N . VAL A 1 74 ? 18.936 -6.230 -28.011 1.00 92.56 74 VAL A N 1
ATOM 575 C CA . VAL A 1 74 ? 19.055 -7.583 -27.441 1.00 92.56 74 VAL A CA 1
ATOM 576 C C . VAL A 1 74 ? 17.685 -8.244 -27.303 1.00 92.56 74 VAL A C 1
ATOM 578 O O . VAL A 1 74 ? 16.710 -7.622 -26.899 1.00 92.56 74 VAL A O 1
ATOM 581 N N . SER A 1 75 ? 17.567 -9.527 -27.641 1.00 94.69 75 SER A N 1
ATOM 582 C CA . SER A 1 75 ? 16.294 -10.274 -27.578 1.00 94.69 75 SER A CA 1
ATOM 583 C C . SER A 1 75 ? 15.945 -10.804 -26.182 1.00 94.69 75 SER A C 1
ATOM 585 O O . SER A 1 75 ? 14.813 -11.223 -25.938 1.00 94.69 75 SER A O 1
ATOM 587 N N . THR A 1 76 ? 16.892 -10.764 -25.246 1.00 95.19 76 THR A N 1
ATOM 588 C CA . THR A 1 76 ? 16.744 -11.249 -23.868 1.00 95.19 76 THR A CA 1
ATOM 589 C C . THR A 1 76 ? 17.194 -10.193 -22.866 1.00 95.19 76 THR A C 1
ATOM 591 O O . THR A 1 76 ? 18.031 -9.357 -23.195 1.00 95.19 76 THR A O 1
ATOM 594 N N . ILE A 1 77 ? 16.705 -10.261 -21.625 1.00 95.62 77 ILE A N 1
ATOM 595 C CA . ILE A 1 77 ? 17.114 -9.351 -20.544 1.00 95.62 77 ILE A CA 1
ATOM 596 C C . ILE A 1 77 ? 18.545 -9.698 -20.095 1.00 95.62 77 ILE A C 1
ATOM 598 O O . ILE A 1 77 ? 18.742 -10.490 -19.170 1.00 95.62 77 ILE A O 1
ATOM 602 N N . SER A 1 78 ? 19.547 -9.132 -20.773 1.00 93.44 78 SER A N 1
ATOM 603 C CA . SER A 1 78 ? 20.956 -9.231 -20.373 1.00 93.44 78 SER A CA 1
ATOM 604 C C . SER A 1 78 ? 21.247 -8.359 -19.145 1.00 93.44 78 SER A C 1
ATOM 606 O O . SER A 1 78 ? 20.373 -7.646 -18.646 1.00 93.44 78 SER A O 1
ATOM 608 N N . LYS A 1 79 ? 22.482 -8.401 -18.634 1.00 91.69 79 LYS A N 1
ATOM 609 C CA . LYS A 1 79 ? 22.909 -7.540 -17.522 1.00 91.69 79 LYS A CA 1
ATOM 610 C C . LYS A 1 79 ? 22.843 -6.056 -17.902 1.00 91.69 79 LYS A C 1
ATOM 612 O O . LYS A 1 79 ? 22.457 -5.239 -17.082 1.00 91.69 79 LYS A O 1
ATOM 617 N N . GLU A 1 80 ? 23.172 -5.727 -19.142 1.00 90.62 80 GLU A N 1
ATOM 618 C CA . GLU A 1 80 ? 23.206 -4.370 -19.698 1.00 90.62 80 GLU A CA 1
ATOM 619 C C . GLU A 1 80 ? 21.806 -3.837 -20.035 1.00 90.62 80 GLU A C 1
ATOM 621 O O . GLU A 1 80 ? 21.635 -2.632 -20.201 1.00 90.62 80 GLU A O 1
ATOM 626 N N . ALA A 1 81 ? 20.810 -4.727 -20.128 1.00 92.94 81 ALA A N 1
ATOM 627 C CA . ALA A 1 81 ? 19.402 -4.379 -20.337 1.00 92.94 81 ALA A CA 1
ATOM 628 C C . ALA A 1 81 ? 18.662 -4.037 -19.035 1.00 92.94 81 ALA A C 1
ATOM 630 O O . ALA A 1 81 ? 17.470 -3.728 -19.049 1.00 92.94 81 ALA A O 1
ATOM 631 N N . ARG A 1 82 ? 19.353 -4.146 -17.896 1.00 93.25 82 ARG A N 1
ATOM 632 C CA . ARG A 1 82 ? 18.835 -3.811 -16.573 1.00 93.25 82 ARG A CA 1
ATOM 633 C C . ARG A 1 82 ? 19.106 -2.340 -16.304 1.00 93.25 82 ARG A C 1
ATOM 635 O O . ARG A 1 82 ? 20.249 -1.952 -16.079 1.00 93.25 82 ARG A O 1
ATOM 642 N N . VAL A 1 83 ? 18.049 -1.542 -16.333 1.00 89.44 83 VAL A N 1
ATOM 643 C CA . VAL A 1 83 ? 18.097 -0.111 -16.045 1.00 89.44 83 VAL A CA 1
ATOM 644 C C . VAL A 1 83 ? 17.566 0.109 -14.639 1.00 89.44 83 VAL A C 1
ATOM 646 O O . VAL A 1 83 ? 16.467 -0.336 -14.300 1.00 89.44 83 VAL A O 1
ATOM 649 N N . GLU A 1 84 ? 18.368 0.773 -13.818 1.00 88.69 84 GLU A N 1
ATOM 650 C CA . GLU A 1 84 ? 17.942 1.236 -12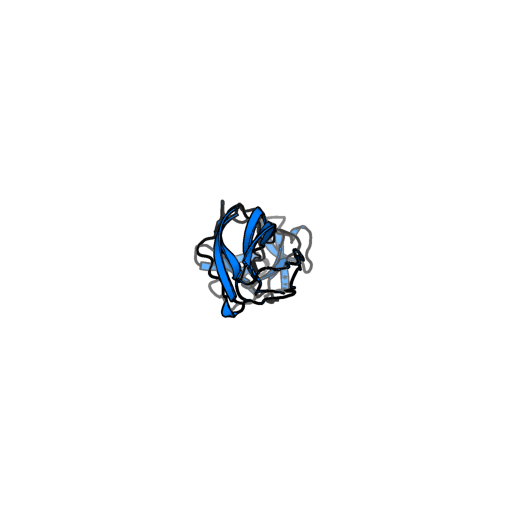.506 1.00 88.69 84 GLU A CA 1
ATOM 651 C C . GLU A 1 84 ? 17.063 2.474 -12.681 1.00 88.69 84 GLU A C 1
ATOM 653 O O . GLU A 1 84 ? 17.416 3.414 -13.393 1.00 88.69 84 GLU A O 1
ATOM 658 N N . VAL A 1 85 ? 15.877 2.436 -12.086 1.00 85.00 85 VAL A N 1
ATOM 659 C CA . VAL A 1 85 ? 14.952 3.561 -12.070 1.00 85.00 85 VAL A CA 1
ATOM 660 C C . VAL A 1 85 ? 15.205 4.331 -10.791 1.00 85.00 85 VAL A C 1
ATOM 662 O O . VAL A 1 85 ? 15.104 3.776 -9.696 1.00 85.00 85 VAL A O 1
ATOM 665 N N . GLU A 1 86 ? 15.488 5.616 -10.943 1.00 81.44 86 GLU A N 1
ATOM 666 C CA . GLU A 1 86 ? 15.573 6.558 -9.838 1.00 81.44 86 GLU A CA 1
ATOM 667 C C . GLU A 1 86 ? 14.347 7.466 -9.840 1.00 81.44 86 GLU A C 1
ATOM 669 O O . GLU A 1 86 ? 13.837 7.877 -10.884 1.00 81.44 86 GLU A O 1
ATOM 674 N N . GLU A 1 87 ? 13.861 7.778 -8.646 1.00 76.38 87 GLU A N 1
ATOM 675 C CA . GLU A 1 87 ? 12.789 8.739 -8.461 1.00 76.38 87 GLU A CA 1
ATOM 676 C C . GLU A 1 87 ? 13.425 10.085 -8.124 1.00 76.38 87 GLU A C 1
ATOM 678 O O . GLU A 1 87 ? 14.032 10.237 -7.067 1.00 76.38 87 GLU A O 1
ATOM 683 N N . LEU A 1 88 ? 13.283 11.080 -9.004 1.00 78.62 88 LEU A N 1
ATOM 684 C CA . LEU A 1 88 ? 13.812 12.435 -8.787 1.00 78.62 88 LEU A CA 1
ATOM 685 C C . LEU A 1 88 ? 12.924 13.251 -7.831 1.00 78.62 88 LEU A C 1
ATOM 687 O O . LEU A 1 88 ? 12.590 14.407 -8.089 1.00 78.62 88 LEU A O 1
ATOM 691 N N . VAL A 1 89 ? 12.496 12.633 -6.733 1.00 80.75 89 VAL A N 1
ATOM 692 C CA . VAL A 1 89 ? 11.640 13.236 -5.713 1.00 80.75 89 VAL A CA 1
ATOM 693 C C . VAL A 1 89 ? 12.326 13.081 -4.364 1.00 80.75 89 VAL A C 1
ATOM 695 O O . VAL A 1 89 ? 12.619 11.973 -3.931 1.00 80.75 89 VAL A O 1
ATOM 698 N N . LEU A 1 90 ? 12.570 14.203 -3.684 1.00 82.00 90 LEU A N 1
ATOM 699 C CA . LEU A 1 90 ? 13.248 14.213 -2.383 1.00 82.00 90 LEU A CA 1
ATOM 700 C C . LEU A 1 90 ? 12.370 13.645 -1.262 1.00 82.00 90 LEU A C 1
ATOM 702 O O . LEU A 1 90 ? 12.857 12.964 -0.364 1.00 82.00 90 LEU A O 1
ATOM 706 N N . SER A 1 91 ? 11.073 13.945 -1.297 1.00 85.38 91 SER A N 1
ATOM 707 C CA . SER A 1 91 ? 10.106 13.461 -0.319 1.00 85.38 91 SER A CA 1
ATOM 708 C C . SER A 1 91 ? 8.691 13.486 -0.882 1.00 85.38 91 SER A C 1
ATOM 710 O O . SER A 1 91 ? 8.373 14.228 -1.815 1.00 85.38 91 SER A O 1
ATOM 712 N N . ARG A 1 92 ? 7.821 12.668 -0.294 1.00 87.06 92 ARG A N 1
ATOM 713 C CA . ARG A 1 92 ? 6.405 12.593 -0.641 1.00 87.06 92 ARG A CA 1
ATOM 714 C C . ARG A 1 92 ? 5.561 12.849 0.600 1.00 87.06 92 ARG A C 1
ATOM 716 O O . ARG A 1 92 ? 5.762 12.202 1.621 1.00 87.06 92 ARG A O 1
ATOM 723 N N . LYS A 1 93 ? 4.582 13.749 0.485 1.00 90.81 93 LYS A N 1
ATOM 724 C CA . LYS A 1 93 ? 3.531 13.935 1.490 1.00 90.81 93 LYS A CA 1
ATOM 725 C C . LYS A 1 93 ? 2.208 13.407 0.945 1.00 90.81 93 LYS A C 1
ATOM 727 O O . LYS A 1 93 ? 1.756 13.846 -0.111 1.00 90.81 93 LYS A O 1
ATOM 732 N N . ILE A 1 94 ? 1.591 12.486 1.672 1.00 90.88 94 ILE A N 1
ATOM 733 C CA . ILE A 1 94 ? 0.250 11.961 1.411 1.00 90.88 94 ILE A CA 1
ATOM 734 C C . ILE A 1 94 ? -0.691 12.603 2.423 1.00 90.88 94 ILE A C 1
ATOM 736 O O . ILE A 1 94 ? -0.437 12.549 3.622 1.00 90.88 94 ILE A O 1
ATOM 740 N N . TYR A 1 95 ? -1.762 13.220 1.942 1.00 93.38 95 TYR A N 1
ATOM 741 C CA . TYR A 1 95 ? -2.744 13.914 2.768 1.00 93.38 95 TYR A CA 1
ATOM 742 C C . TYR A 1 95 ? -4.118 13.856 2.099 1.00 93.38 95 TYR A C 1
ATOM 744 O O . TYR A 1 95 ? -4.225 13.466 0.934 1.00 93.38 95 TYR A O 1
ATOM 752 N N . ASN A 1 96 ? -5.162 14.251 2.833 1.00 92.94 96 ASN A N 1
ATOM 753 C CA . ASN A 1 96 ? -6.548 14.232 2.354 1.00 92.94 96 ASN A CA 1
ATOM 754 C C . ASN A 1 96 ? -6.970 12.846 1.821 1.00 92.94 96 ASN A C 1
ATOM 756 O O . ASN A 1 96 ? -7.559 12.709 0.746 1.00 92.94 96 ASN A O 1
ATOM 760 N N . VAL A 1 97 ? -6.608 11.794 2.563 1.00 92.62 97 VAL A N 1
ATOM 761 C CA . VAL A 1 97 ? -6.961 10.413 2.223 1.00 92.62 97 VAL A CA 1
ATOM 762 C C . VAL A 1 97 ? -8.475 10.241 2.316 1.00 92.62 97 VAL A C 1
ATOM 764 O O . VAL A 1 97 ? -9.068 10.395 3.382 1.00 92.62 97 VAL A O 1
ATOM 767 N N . ASN A 1 98 ? -9.100 9.889 1.193 1.00 93.38 98 ASN A N 1
ATOM 768 C CA . ASN A 1 98 ? -10.535 9.640 1.113 1.00 93.38 98 ASN A CA 1
ATOM 769 C C . ASN A 1 98 ? -10.816 8.133 1.048 1.00 93.38 98 ASN A C 1
ATOM 771 O O . ASN A 1 98 ? -10.469 7.461 0.072 1.00 93.38 98 ASN A O 1
ATOM 775 N N . TYR A 1 99 ? -11.469 7.609 2.084 1.00 93.44 99 TYR A N 1
ATOM 776 C CA . TYR A 1 99 ? -11.877 6.212 2.141 1.00 93.44 99 TYR A CA 1
ATOM 777 C C . TYR A 1 99 ? -13.227 5.999 1.460 1.00 93.44 99 TYR A C 1
ATOM 779 O O . TYR A 1 99 ? -14.240 6.592 1.828 1.00 93.44 99 TYR A O 1
ATOM 787 N N . ARG A 1 100 ? -13.277 5.045 0.528 1.00 94.38 100 ARG A N 1
ATOM 788 C CA . ARG A 1 100 ? -14.533 4.553 -0.050 1.00 94.38 100 ARG A CA 1
ATOM 789 C C . ARG A 1 100 ? -15.235 3.604 0.918 1.00 94.38 100 ARG A C 1
ATOM 791 O O . ARG A 1 100 ? -15.201 2.390 0.746 1.00 94.38 100 ARG A O 1
ATOM 798 N N . LEU A 1 101 ? -15.871 4.160 1.947 1.00 91.75 101 LEU A N 1
ATOM 799 C CA . LEU A 1 101 ? -16.521 3.378 3.006 1.00 91.75 101 LEU A CA 1
ATOM 800 C C . LEU A 1 101 ? -17.644 2.461 2.489 1.00 91.75 101 LEU A C 1
ATOM 802 O O . LEU A 1 101 ? -17.876 1.408 3.069 1.00 91.75 101 LEU A O 1
ATOM 806 N N . MET A 1 102 ? -18.287 2.810 1.369 1.00 91.19 102 MET A N 1
ATOM 807 C CA . MET A 1 102 ? -19.306 1.963 0.727 1.00 91.19 102 MET A CA 1
ATOM 808 C C . MET A 1 102 ? -18.747 0.640 0.183 1.00 91.19 102 MET A C 1
ATOM 810 O O . MET A 1 102 ? -19.488 -0.333 0.079 1.00 91.19 102 MET A O 1
ATOM 814 N N . ASP A 1 103 ? -17.452 0.597 -0.140 1.00 94.44 103 ASP A N 1
ATOM 815 C CA . ASP A 1 103 ? -16.766 -0.604 -0.631 1.00 94.44 103 ASP A CA 1
ATOM 816 C C . ASP A 1 103 ? -16.087 -1.387 0.507 1.00 94.44 103 ASP A C 1
ATOM 818 O O . ASP A 1 103 ? -15.479 -2.438 0.272 1.00 94.44 103 ASP A O 1
ATOM 822 N N . ALA A 1 104 ? -16.141 -0.865 1.735 1.00 92.94 104 ALA A N 1
ATOM 823 C CA . ALA A 1 104 ? -15.446 -1.433 2.872 1.00 92.94 104 ALA A CA 1
ATOM 824 C C . ALA A 1 104 ? -16.129 -2.713 3.366 1.00 92.94 104 ALA A C 1
ATOM 826 O O . ALA A 1 104 ? -17.324 -2.942 3.177 1.00 92.94 104 ALA A O 1
ATOM 827 N N . ARG A 1 105 ? -15.335 -3.598 3.970 1.00 93.31 105 ARG A N 1
ATOM 828 C CA . ARG A 1 105 ? -15.766 -4.955 4.299 1.00 93.31 105 ARG A CA 1
ATOM 829 C C . ARG A 1 105 ? -15.303 -5.329 5.697 1.00 93.31 105 ARG A C 1
ATOM 831 O O . ARG A 1 105 ? -14.145 -5.109 6.042 1.00 93.31 105 ARG A O 1
ATOM 838 N N . ILE A 1 106 ? -16.216 -5.905 6.471 1.00 92.19 106 ILE A N 1
ATOM 839 C CA . ILE A 1 106 ? -15.954 -6.415 7.816 1.00 92.19 106 ILE A CA 1
ATOM 840 C C . ILE A 1 106 ? -15.819 -7.932 7.719 1.00 92.19 106 ILE A C 1
ATOM 842 O O . ILE A 1 106 ? -16.672 -8.604 7.140 1.00 92.19 106 ILE A O 1
ATOM 846 N N . TYR A 1 107 ? -14.741 -8.467 8.284 1.00 92.25 107 TYR A N 1
ATOM 847 C CA . TYR A 1 107 ? -14.429 -9.891 8.262 1.00 92.25 107 TYR A CA 1
ATOM 848 C C . TYR A 1 107 ? -14.003 -10.360 9.645 1.00 92.25 107 TYR A C 1
ATOM 850 O O . TYR A 1 107 ? -13.432 -9.586 10.408 1.00 92.25 107 TYR A O 1
ATOM 858 N N . SER A 1 108 ? -14.253 -11.639 9.938 1.00 91.00 108 SER A N 1
ATOM 859 C CA . SER A 1 108 ? -13.762 -12.318 11.146 1.00 91.00 108 SER A CA 1
ATOM 860 C C . SER A 1 108 ? -14.105 -11.609 12.464 1.00 91.00 108 SER A C 1
ATOM 862 O O . SER A 1 108 ? -13.377 -11.743 13.444 1.00 91.00 108 SER A O 1
ATOM 864 N N . GLN A 1 109 ? -15.214 -10.864 12.500 1.00 88.38 109 GLN A N 1
ATOM 865 C CA . GLN A 1 109 ? -15.707 -10.261 13.731 1.00 88.38 109 GLN A CA 1
ATOM 866 C C . GLN A 1 109 ? -16.226 -11.366 14.655 1.00 88.38 109 GLN A C 1
ATOM 868 O O . GLN A 1 109 ? -17.082 -12.162 14.268 1.00 88.38 109 GLN A O 1
ATOM 873 N N . SER A 1 110 ? -15.717 -11.402 15.882 1.00 87.25 110 SER A N 1
ATOM 874 C CA . SER A 1 110 ? -16.150 -12.330 16.920 1.00 87.25 110 SER A CA 1
ATOM 875 C C . SER A 1 110 ? -16.420 -11.582 18.220 1.00 87.25 110 SER A C 1
ATOM 877 O O . SER A 1 110 ? -15.865 -10.514 18.478 1.00 87.25 110 SER A O 1
ATOM 879 N N . VAL A 1 111 ? -17.316 -12.137 19.034 1.00 85.56 111 VAL A N 1
ATOM 880 C CA . VAL A 1 111 ? -17.581 -11.627 20.380 1.00 85.56 111 VAL A CA 1
ATOM 881 C C . VAL A 1 111 ? -16.602 -12.296 21.334 1.00 85.56 111 VAL A C 1
ATOM 883 O O . VAL A 1 111 ? -16.563 -13.523 21.422 1.00 85.56 111 VAL A O 1
ATOM 886 N N . LEU A 1 112 ? -15.827 -11.487 22.053 1.00 84.56 112 LEU A N 1
ATOM 887 C CA . LEU A 1 112 ? -14.937 -11.953 23.109 1.00 84.56 112 LEU A CA 1
ATOM 888 C C . LEU A 1 112 ? -15.604 -11.730 24.471 1.00 84.56 112 LEU A C 1
ATOM 890 O O . LEU A 1 112 ? -15.881 -10.595 24.859 1.00 84.56 112 LEU A O 1
ATOM 894 N N . THR A 1 113 ? -15.865 -12.810 25.210 1.00 86.94 113 THR A N 1
ATOM 895 C CA . THR A 1 113 ? -16.356 -12.711 26.591 1.00 86.94 113 THR A CA 1
ATOM 896 C C . THR A 1 113 ? -15.220 -12.259 27.505 1.00 86.94 113 THR A C 1
ATOM 898 O O . THR A 1 113 ? -14.297 -13.023 27.772 1.00 86.94 113 THR A O 1
ATOM 901 N N . MET A 1 114 ? -15.305 -11.022 27.997 1.00 84.25 114 MET A N 1
ATOM 902 C CA . MET A 1 114 ? -14.269 -10.421 28.847 1.00 84.25 114 MET A CA 1
ATOM 903 C C . MET A 1 114 ? -14.353 -10.882 30.306 1.00 84.25 114 MET A C 1
ATOM 905 O O . MET A 1 114 ? -13.332 -11.144 30.935 1.00 84.25 114 MET A O 1
ATOM 909 N N . ALA A 1 115 ? -15.567 -10.973 30.857 1.00 84.94 115 ALA A N 1
ATOM 910 C CA . ALA A 1 115 ? -15.806 -11.391 32.233 1.00 84.94 115 ALA A CA 1
ATOM 911 C C . ALA A 1 115 ? -17.219 -11.961 32.393 1.00 84.94 115 ALA A C 1
ATOM 913 O O . ALA A 1 115 ? -18.144 -11.542 31.700 1.00 84.94 115 ALA A O 1
ATOM 914 N N . ASN A 1 116 ? -17.380 -12.867 33.357 1.00 86.88 116 ASN A N 1
ATOM 915 C CA . ASN A 1 116 ? -18.674 -13.345 33.834 1.00 86.88 116 ASN A CA 1
ATOM 916 C C . ASN A 1 116 ? -18.785 -13.032 35.330 1.00 86.88 116 ASN A C 1
ATOM 918 O O . ASN A 1 116 ? -17.847 -13.296 36.082 1.00 86.88 116 ASN A O 1
ATOM 922 N N . ALA A 1 117 ? -19.921 -12.489 35.763 1.00 83.88 117 ALA A N 1
ATOM 923 C CA . ALA A 1 117 ? -20.194 -12.175 37.162 1.00 83.88 117 ALA A CA 1
ATOM 924 C C . ALA A 1 117 ? -21.649 -12.507 37.508 1.00 83.88 117 ALA A C 1
ATOM 926 O O . ALA A 1 117 ? -22.536 -12.352 36.672 1.00 83.88 117 ALA A O 1
ATOM 927 N N . ASN A 1 118 ? -21.885 -12.930 38.751 1.00 87.94 118 ASN A N 1
ATOM 928 C CA . ASN A 1 118 ? -23.219 -13.192 39.284 1.00 87.94 118 ASN A CA 1
ATOM 929 C C . ASN A 1 118 ? -23.562 -12.146 40.342 1.00 87.94 118 ASN A C 1
ATOM 931 O O . ASN A 1 118 ? -22.723 -11.804 41.177 1.00 87.94 118 ASN A O 1
ATOM 935 N N . ALA A 1 119 ? -24.806 -11.683 40.330 1.00 89.25 119 ALA A N 1
ATOM 936 C CA . ALA A 1 119 ? -25.336 -10.740 41.299 1.00 89.25 119 ALA A CA 1
ATOM 937 C C . ALA A 1 119 ? -26.616 -11.304 41.915 1.00 89.25 119 ALA A C 1
ATOM 939 O O . ALA A 1 119 ? -27.441 -11.866 41.201 1.00 89.25 119 ALA A O 1
ATOM 940 N N . VAL A 1 120 ? -26.763 -11.160 43.232 1.00 91.81 120 VAL A N 1
ATOM 941 C CA . VAL A 1 120 ? -27.925 -11.648 43.986 1.00 91.81 120 VAL A CA 1
ATOM 942 C C . VAL A 1 120 ? -28.454 -10.508 44.842 1.00 91.81 120 VAL A C 1
ATOM 944 O O . VAL A 1 120 ? -27.700 -9.894 45.599 1.00 91.81 120 VAL A O 1
ATOM 947 N N . ASN A 1 121 ? -29.752 -10.247 44.752 1.00 95.75 121 ASN A N 1
ATOM 948 C CA . ASN A 1 121 ? -30.453 -9.250 45.538 1.00 95.75 121 ASN A CA 1
ATOM 949 C C . ASN A 1 121 ? -31.484 -9.919 46.453 1.00 95.75 121 ASN A C 1
ATOM 951 O O . ASN A 1 121 ? -32.563 -10.324 46.035 1.00 95.75 121 ASN A O 1
ATOM 955 N N . ARG A 1 122 ? -31.170 -9.975 47.750 1.00 95.25 122 ARG A N 1
ATOM 956 C CA . ARG A 1 122 ? -32.062 -10.524 48.788 1.00 95.25 122 ARG A CA 1
ATOM 957 C C . ARG A 1 122 ? -32.939 -9.468 49.462 1.00 95.25 122 ARG A C 1
ATOM 959 O O . ARG A 1 122 ? -33.520 -9.733 50.512 1.00 95.25 122 ARG A O 1
ATOM 966 N N . THR A 1 123 ? -32.979 -8.257 48.919 1.00 94.38 123 THR A N 1
ATOM 967 C CA . THR A 1 123 ? -33.783 -7.164 49.468 1.00 94.38 123 THR A CA 1
ATOM 968 C C . THR A 1 123 ? -35.130 -7.074 48.755 1.00 94.38 123 THR A C 1
ATOM 970 O O . THR A 1 123 ? -35.340 -7.679 47.702 1.00 94.38 123 THR A O 1
ATOM 973 N N . LYS A 1 124 ? -36.064 -6.328 49.357 1.00 95.75 124 LYS A N 1
ATOM 974 C CA . LYS A 1 124 ? -37.397 -6.077 48.785 1.00 95.75 124 LYS A CA 1
ATOM 975 C C . LYS A 1 124 ? -37.406 -4.966 47.728 1.00 95.75 124 LYS A C 1
ATOM 977 O O . LYS A 1 124 ? -38.431 -4.776 47.087 1.00 95.75 124 LYS A O 1
ATOM 982 N N . GLU A 1 125 ? -36.282 -4.281 47.532 1.00 95.88 125 GLU A N 1
ATOM 983 C CA . GLU A 1 125 ? -36.125 -3.177 46.585 1.00 95.88 125 GLU A CA 1
ATOM 984 C C . GLU A 1 125 ? -35.102 -3.548 45.498 1.00 95.88 125 GLU A C 1
ATOM 986 O O . GLU A 1 125 ? -34.237 -4.395 45.737 1.00 95.88 125 GLU A O 1
ATOM 991 N N . PRO A 1 126 ? -35.166 -2.963 44.290 1.00 94.88 126 PRO A N 1
ATOM 992 C CA . PRO A 1 126 ? -34.134 -3.153 43.273 1.00 94.88 126 PRO A CA 1
ATOM 993 C C . PRO A 1 126 ? -32.761 -2.661 43.753 1.00 94.88 126 PRO A C 1
ATOM 995 O O . PRO A 1 126 ? -32.659 -1.631 44.417 1.00 94.88 126 PRO A O 1
ATOM 998 N N . SER A 1 127 ? -31.695 -3.365 43.368 1.00 94.44 127 SER A N 1
ATOM 999 C CA . SER A 1 127 ? -30.313 -2.979 43.678 1.00 94.44 127 SER A CA 1
ATOM 1000 C C . SER A 1 127 ? -29.488 -2.872 42.401 1.00 94.44 127 SER A C 1
ATOM 1002 O O . SER A 1 127 ? -29.526 -3.771 41.563 1.00 94.44 127 SER A O 1
ATOM 1004 N N . THR A 1 128 ? -28.739 -1.782 42.241 1.00 93.81 128 THR A N 1
ATOM 1005 C CA . THR A 1 128 ? -27.870 -1.568 41.077 1.00 93.81 128 THR A CA 1
ATOM 1006 C C . THR A 1 128 ? -26.421 -1.821 41.458 1.00 93.81 128 THR A C 1
ATOM 1008 O O . THR A 1 128 ? -25.911 -1.224 42.403 1.00 93.81 128 THR A O 1
ATOM 1011 N N . ILE A 1 129 ? -25.753 -2.683 40.696 1.00 89.19 129 ILE A N 1
ATOM 1012 C CA . ILE A 1 129 ? -24.326 -2.970 40.823 1.00 89.19 129 ILE A CA 1
ATOM 1013 C C . ILE A 1 129 ? -23.602 -2.373 39.622 1.00 89.19 129 ILE A C 1
ATOM 1015 O O . ILE A 1 129 ? -24.085 -2.437 38.488 1.00 89.19 129 ILE A O 1
ATOM 1019 N N . GLU A 1 130 ? -22.432 -1.800 39.878 1.00 90.44 130 GLU A N 1
ATOM 1020 C CA . GLU A 1 130 ? -21.540 -1.289 38.847 1.00 90.44 130 GLU A CA 1
ATOM 1021 C C . GLU A 1 130 ? -20.344 -2.234 38.693 1.00 90.44 130 GLU A C 1
ATOM 1023 O O . GLU A 1 130 ? -19.611 -2.493 39.646 1.00 90.44 130 GLU A O 1
ATOM 1028 N N . LEU A 1 131 ? -20.153 -2.761 37.485 1.00 87.25 131 LEU A N 1
ATOM 1029 C CA . LEU A 1 131 ? -18.999 -3.563 37.107 1.00 87.25 131 LEU A CA 1
ATOM 1030 C C . LEU A 1 131 ? -18.074 -2.713 36.240 1.00 87.25 131 LEU A C 1
ATOM 1032 O O . LEU A 1 131 ? -18.423 -2.329 35.123 1.00 87.25 131 LEU A O 1
ATOM 1036 N N . LYS A 1 132 ? -16.874 -2.457 36.753 1.00 89.50 132 LYS A N 1
ATOM 1037 C CA . LYS A 1 132 ? -15.815 -1.767 36.025 1.00 89.50 132 LYS A CA 1
ATOM 1038 C C . LYS A 1 132 ? -14.875 -2.791 35.399 1.00 89.50 132 LYS A C 1
ATOM 1040 O O . LYS A 1 132 ? -14.210 -3.533 36.119 1.00 89.50 132 LYS A O 1
ATOM 1045 N N . LEU A 1 133 ? -14.813 -2.827 34.072 1.00 89.31 133 LEU A N 1
ATOM 1046 C CA . LEU A 1 133 ? -13.871 -3.661 33.329 1.00 89.31 133 LEU A CA 1
ATOM 1047 C C . LEU A 1 133 ? -12.757 -2.791 32.761 1.00 89.31 133 LEU A C 1
ATOM 1049 O O . LEU A 1 133 ? -13.034 -1.781 32.124 1.00 89.31 133 LEU A O 1
ATOM 1053 N N . SER A 1 134 ? -11.508 -3.193 32.984 1.00 90.50 134 SER A N 1
ATOM 1054 C CA . SER A 1 134 ? -10.334 -2.560 32.385 1.00 90.50 134 SER A CA 1
ATOM 1055 C C . SER A 1 134 ? -9.691 -3.531 31.405 1.00 90.50 134 SER A C 1
ATOM 1057 O O . SER A 1 134 ? -9.496 -4.701 31.738 1.00 90.50 134 SER A O 1
ATOM 1059 N N . HIS A 1 135 ? -9.388 -3.070 30.195 1.00 87.56 135 HIS A N 1
ATOM 1060 C CA . HIS A 1 135 ? -8.753 -3.890 29.169 1.00 87.56 135 HIS A CA 1
ATOM 1061 C C . HIS A 1 135 ? -7.706 -3.107 28.381 1.00 87.56 135 HIS A C 1
ATOM 1063 O O . HIS A 1 135 ? -7.632 -1.881 28.437 1.00 87.56 135 HIS A O 1
ATOM 1069 N N . THR A 1 136 ? -6.851 -3.842 27.676 1.00 90.81 136 THR A N 1
ATOM 1070 C CA . THR A 1 136 ? -5.933 -3.268 26.691 1.00 90.81 136 THR A CA 1
ATOM 1071 C C . THR A 1 136 ? -6.539 -3.472 25.311 1.00 90.81 136 THR A C 1
ATOM 1073 O O . THR A 1 136 ? -6.972 -4.579 24.999 1.00 90.81 136 THR A O 1
ATOM 1076 N N . ASP A 1 137 ? -6.573 -2.411 24.514 1.00 88.31 137 ASP A N 1
ATOM 1077 C CA . ASP A 1 137 ? -7.035 -2.428 23.128 1.00 88.31 137 ASP A CA 1
ATOM 1078 C C . AS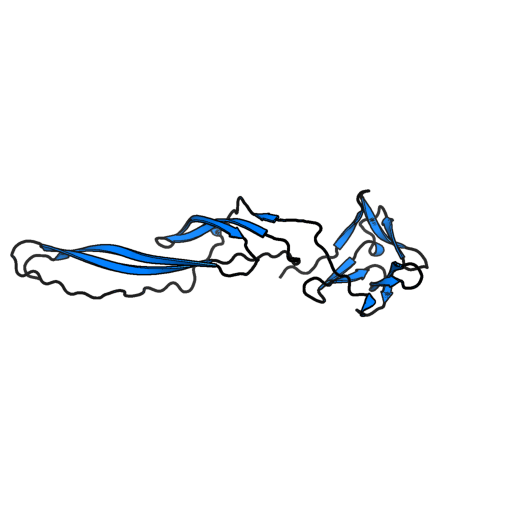P A 1 137 ? -5.837 -2.204 22.200 1.00 88.31 137 ASP A C 1
ATOM 1080 O O . ASP A 1 137 ? -5.070 -1.261 22.400 1.00 88.31 137 ASP A O 1
ATOM 1084 N N . THR A 1 138 ? -5.664 -3.065 21.200 1.00 90.94 138 THR A N 1
ATOM 1085 C CA . THR A 1 138 ? -4.593 -2.960 20.203 1.00 90.94 138 THR A CA 1
ATOM 1086 C C . THR A 1 138 ? -5.213 -2.895 18.817 1.00 90.94 138 THR A C 1
ATOM 1088 O O . THR A 1 138 ? -5.935 -3.798 18.398 1.00 90.94 138 THR A O 1
ATOM 1091 N N . LYS A 1 139 ? -4.894 -1.827 18.086 1.00 89.44 139 LYS A N 1
ATOM 1092 C CA . LYS A 1 139 ? -5.357 -1.581 16.721 1.00 89.44 139 LYS A CA 1
ATOM 1093 C C . LYS A 1 139 ? -4.178 -1.610 15.769 1.00 89.44 139 LYS A C 1
ATOM 1095 O O . LYS A 1 139 ? -3.202 -0.894 15.983 1.00 89.44 139 LYS A O 1
ATOM 1100 N N . SER A 1 140 ? -4.313 -2.363 14.685 1.00 92.50 140 SER A N 1
ATOM 1101 C CA . SER A 1 140 ? -3.309 -2.433 13.624 1.00 92.50 140 SER A CA 1
ATOM 1102 C C . SER A 1 140 ? -3.869 -1.846 12.333 1.00 92.50 140 SER A C 1
ATOM 1104 O O . SER A 1 140 ? -5.021 -2.086 11.973 1.00 92.50 140 SER A O 1
ATOM 1106 N N . TYR A 1 141 ? -3.054 -1.073 11.625 1.00 91.00 141 TYR A N 1
ATOM 1107 C CA . TYR A 1 141 ? -3.445 -0.391 10.395 1.00 91.00 141 TYR A CA 1
ATOM 1108 C C . TYR A 1 141 ? -2.343 -0.508 9.338 1.00 91.00 141 TYR A C 1
ATOM 1110 O O . TYR A 1 141 ? -1.150 -0.588 9.636 1.00 91.00 141 TYR A O 1
ATOM 1118 N N . THR A 1 142 ? -2.741 -0.628 8.071 1.00 93.62 142 THR A N 1
ATOM 1119 C CA . THR A 1 142 ? -1.825 -0.822 6.938 1.00 93.62 142 THR A CA 1
ATOM 1120 C C . THR A 1 142 ? -2.422 -0.201 5.684 1.00 93.62 142 THR A C 1
ATOM 1122 O O . THR A 1 142 ? -3.532 -0.543 5.281 1.00 93.62 142 THR A O 1
ATOM 1125 N N . TRP A 1 143 ? -1.655 0.663 5.029 1.00 90.69 143 TRP A N 1
ATOM 1126 C CA . TRP A 1 143 ? -1.960 1.217 3.718 1.00 90.69 143 TRP A CA 1
ATOM 1127 C C . TRP A 1 143 ? -1.034 0.603 2.669 1.00 90.69 143 TRP A C 1
ATOM 1129 O O . TRP A 1 143 ? 0.181 0.515 2.838 1.00 90.69 143 TRP A O 1
ATOM 1139 N N . ASN A 1 144 ? -1.604 0.176 1.548 1.00 88.38 144 ASN A N 1
ATOM 1140 C CA . ASN A 1 144 ? -0.852 -0.339 0.408 1.00 88.38 144 ASN A CA 1
ATOM 1141 C C . ASN A 1 144 ? -1.009 0.588 -0.796 1.00 88.38 144 ASN A C 1
ATOM 1143 O O . ASN A 1 144 ? -2.015 1.283 -0.924 1.00 88.38 144 ASN A O 1
ATOM 1147 N N . SER A 1 145 ? -0.023 0.559 -1.689 1.00 80.38 145 SER A N 1
ATOM 1148 C CA . SER A 1 145 ? -0.053 1.292 -2.954 1.00 80.38 145 SER A CA 1
ATOM 1149 C C . SER A 1 145 ? -0.073 0.319 -4.125 1.00 80.38 145 SER A C 1
ATOM 1151 O O . SER A 1 145 ? 0.589 -0.717 -4.102 1.00 80.38 145 SER A O 1
ATOM 1153 N N . SER A 1 146 ? -0.840 0.660 -5.158 1.00 71.56 146 SER A N 1
ATOM 1154 C CA . SER A 1 146 ? -0.817 -0.024 -6.453 1.00 71.56 146 SER A CA 1
ATOM 1155 C C . SER A 1 146 ? 0.303 0.479 -7.369 1.00 71.56 146 SER A C 1
ATOM 1157 O O . SER A 1 146 ? 0.541 -0.126 -8.414 1.00 71.56 146 SER A O 1
ATOM 1159 N N . VAL A 1 147 ? 0.991 1.566 -6.999 1.00 62.88 147 VAL A N 1
ATOM 1160 C CA . VAL A 1 147 ? 2.117 2.108 -7.766 1.00 62.88 147 VAL A CA 1
ATOM 1161 C C . VAL A 1 147 ? 3.327 1.197 -7.569 1.00 62.88 147 VAL A C 1
ATOM 1163 O O . VAL A 1 147 ? 3.722 0.887 -6.446 1.00 62.88 147 VAL A O 1
ATOM 1166 N N . SER A 1 148 ? 3.902 0.730 -8.676 1.00 55.47 148 SER A N 1
ATOM 1167 C CA . SER A 1 148 ? 4.916 -0.332 -8.701 1.00 55.47 148 SER A CA 1
ATOM 1168 C C . SER A 1 148 ? 6.309 0.087 -8.218 1.00 55.47 148 SER A C 1
ATOM 1170 O O . SER A 1 148 ? 7.152 -0.788 -8.001 1.00 55.47 148 SER A O 1
ATOM 1172 N N . LEU A 1 149 ? 6.556 1.389 -8.057 1.00 61.16 149 LEU A N 1
ATOM 1173 C CA . LEU A 1 149 ? 7.850 1.967 -7.699 1.00 61.16 149 LEU A CA 1
ATOM 1174 C C . LEU A 1 149 ? 7.718 2.744 -6.385 1.00 61.16 149 LEU A C 1
ATOM 1176 O O . LEU A 1 149 ? 7.031 3.756 -6.320 1.00 61.16 149 LEU A O 1
ATOM 1180 N N . ASN A 1 150 ? 8.371 2.236 -5.341 1.00 62.12 150 ASN A N 1
ATOM 1181 C CA . ASN A 1 150 ? 8.586 2.922 -4.068 1.00 62.12 150 ASN A CA 1
ATOM 1182 C C . ASN A 1 150 ? 10.094 2.943 -3.827 1.00 62.12 150 ASN A C 1
ATOM 1184 O O . ASN A 1 150 ? 10.632 2.079 -3.132 1.00 62.12 1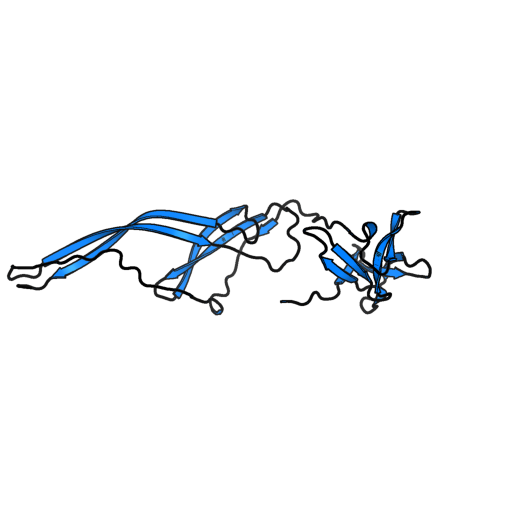50 ASN A O 1
ATOM 1188 N N . LEU A 1 151 ? 10.782 3.872 -4.487 1.00 66.25 151 LEU A N 1
ATOM 1189 C CA . LEU A 1 151 ? 12.239 3.882 -4.647 1.00 66.25 151 LEU A CA 1
ATOM 1190 C C . LEU A 1 151 ? 12.972 4.474 -3.435 1.00 66.25 151 LEU A C 1
ATOM 1192 O O . LEU A 1 151 ? 13.844 5.320 -3.570 1.00 66.25 151 LEU A O 1
ATOM 1196 N N . GLY A 1 152 ? 12.599 4.054 -2.225 1.00 65.44 152 GLY A N 1
ATOM 1197 C CA . GLY A 1 152 ? 13.238 4.537 -0.995 1.00 65.44 152 GLY A CA 1
ATOM 1198 C C . GLY A 1 152 ? 12.978 6.015 -0.675 1.00 65.44 152 GLY A C 1
ATOM 1199 O O . GLY A 1 152 ? 13.578 6.534 0.259 1.00 65.44 152 GLY A O 1
ATOM 1200 N N . VAL A 1 153 ? 12.074 6.680 -1.403 1.00 75.38 153 VAL A N 1
ATOM 1201 C CA . VAL A 1 153 ? 11.669 8.065 -1.134 1.00 75.38 153 VAL A CA 1
ATOM 1202 C C . VAL A 1 153 ? 10.994 8.157 0.231 1.00 75.38 153 VAL A C 1
ATOM 1204 O O . VAL A 1 153 ? 9.997 7.472 0.494 1.00 75.38 153 VAL A O 1
ATOM 1207 N N . THR A 1 154 ? 11.505 9.048 1.083 1.00 81.38 154 THR A N 1
ATOM 1208 C CA . THR A 1 154 ? 10.893 9.357 2.377 1.00 81.38 154 THR A CA 1
ATOM 1209 C C . THR A 1 154 ? 9.457 9.814 2.162 1.00 81.38 154 THR A C 1
ATOM 1211 O O . THR A 1 154 ? 9.192 10.812 1.487 1.00 81.38 154 THR A O 1
ATOM 1214 N N . THR A 1 155 ? 8.521 9.061 2.730 1.00 87.31 155 THR A N 1
ATOM 1215 C CA . THR A 1 155 ? 7.088 9.293 2.572 1.00 87.31 155 THR A CA 1
ATOM 1216 C C . THR A 1 155 ? 6.479 9.574 3.932 1.00 87.31 155 THR A C 1
ATOM 1218 O O . THR A 1 155 ? 6.618 8.766 4.847 1.00 87.31 155 THR A O 1
ATOM 1221 N N . THR A 1 156 ? 5.789 10.701 4.060 1.00 92.31 156 THR A N 1
ATOM 1222 C CA . THR A 1 156 ? 4.944 11.015 5.211 1.00 92.31 156 THR A CA 1
ATOM 1223 C C . THR A 1 156 ? 3.480 10.884 4.821 1.00 92.31 156 THR A C 1
ATOM 1225 O O . THR A 1 156 ? 3.085 11.251 3.712 1.00 92.31 156 THR A O 1
ATOM 1228 N N . ILE A 1 157 ? 2.670 10.336 5.720 1.00 92.44 157 ILE A N 1
ATOM 1229 C CA . ILE A 1 157 ? 1.223 10.215 5.552 1.00 92.44 157 ILE A CA 1
ATOM 1230 C C . ILE A 1 157 ? 0.518 10.949 6.684 1.00 92.44 157 ILE A C 1
ATOM 1232 O O . ILE A 1 157 ? 0.956 10.885 7.827 1.00 92.44 157 ILE A O 1
ATOM 1236 N N . GLU A 1 158 ? -0.556 11.644 6.334 1.00 94.44 158 GLU A N 1
ATOM 1237 C CA . GLU A 1 158 ? -1.491 12.328 7.220 1.00 94.44 158 GLU A CA 1
ATOM 1238 C C . GLU A 1 158 ? -2.898 11.836 6.854 1.00 94.44 158 GLU A C 1
ATOM 1240 O O . GLU A 1 158 ? -3.392 12.082 5.747 1.00 94.44 158 GLU A O 1
ATOM 1245 N N . THR A 1 159 ? -3.513 11.046 7.732 1.00 94.25 159 THR A N 1
ATOM 1246 C CA . THR A 1 159 ? -4.763 10.343 7.424 1.00 94.25 159 THR A CA 1
ATOM 1247 C C . THR A 1 159 ? -5.587 10.037 8.665 1.00 94.25 159 THR A C 1
ATOM 1249 O O . THR A 1 159 ? -5.043 9.729 9.718 1.00 94.25 159 THR A O 1
ATOM 1252 N N . GLY A 1 160 ? -6.911 9.996 8.514 1.00 93.12 160 GLY A N 1
ATOM 1253 C CA . GLY A 1 160 ? -7.780 9.346 9.494 1.00 93.12 160 GLY A CA 1
ATOM 1254 C C . GLY A 1 160 ? -7.604 7.820 9.493 1.00 93.12 160 GLY A C 1
ATOM 1255 O O . GLY A 1 160 ? -7.207 7.240 8.477 1.00 93.12 160 GLY A O 1
ATOM 1256 N N . ILE A 1 161 ? -7.927 7.166 10.606 1.00 91.88 161 ILE A N 1
ATOM 1257 C CA . ILE A 1 161 ? -7.908 5.713 10.797 1.00 91.88 161 ILE A CA 1
ATOM 1258 C C . ILE A 1 161 ? -9.361 5.209 10.812 1.00 91.88 161 ILE A C 1
ATOM 1260 O O . ILE A 1 161 ? -10.140 5.619 11.681 1.00 91.88 161 ILE A O 1
ATOM 1264 N N . PRO A 1 162 ? -9.751 4.325 9.874 1.00 91.94 162 PRO A N 1
ATOM 1265 C CA . PRO A 1 162 ? -11.055 3.683 9.905 1.00 91.94 162 PRO A CA 1
ATOM 1266 C C . PRO A 1 162 ? -11.185 2.724 11.094 1.00 91.94 162 PRO A C 1
ATOM 1268 O O . PRO A 1 162 ? -10.253 1.986 11.409 1.00 91.94 162 PRO A O 1
ATOM 1271 N N . PHE A 1 163 ? -12.357 2.683 11.718 1.00 89.62 163 PHE A N 1
ATOM 1272 C CA . PHE A 1 163 ? -12.684 1.769 12.812 1.00 89.62 163 PHE A CA 1
ATOM 1273 C C . PHE A 1 163 ? -14.139 1.301 12.715 1.00 89.62 163 PHE A C 1
ATOM 1275 O O . PHE A 1 163 ? -14.946 1.895 12.000 1.00 89.62 163 PHE A O 1
ATOM 1282 N N . ILE A 1 164 ? -14.460 0.213 13.417 1.00 88.88 164 ILE A N 1
ATOM 1283 C CA . ILE A 1 164 ? -15.809 -0.355 13.462 1.00 88.88 164 ILE A CA 1
ATOM 1284 C C . ILE A 1 164 ? -16.466 0.062 14.776 1.00 88.88 164 ILE A C 1
ATOM 1286 O O . ILE A 1 164 ? -15.926 -0.197 15.847 1.00 88.88 164 ILE A O 1
ATOM 1290 N N . GLU A 1 165 ? -17.651 0.652 14.686 1.00 84.81 165 GLU A N 1
ATOM 1291 C CA . GLU A 1 165 ? -18.494 1.006 15.825 1.00 84.81 165 GLU A CA 1
ATOM 1292 C C . GLU A 1 165 ? -19.941 0.639 15.498 1.00 84.81 165 GLU A C 1
ATOM 1294 O O . GLU A 1 165 ? -20.459 1.007 14.443 1.00 84.81 165 GLU A O 1
ATOM 1299 N N . GLU A 1 166 ? -20.569 -0.159 16.366 1.00 83.56 166 GLU A N 1
ATOM 1300 C CA . GLU A 1 166 ? -21.946 -0.653 16.190 1.00 83.56 166 GLU A CA 1
ATOM 1301 C C . GLU A 1 166 ? -22.222 -1.269 14.800 1.00 83.56 166 GLU A C 1
ATOM 1303 O O . GLU A 1 166 ? -23.289 -1.106 14.210 1.00 83.56 166 GLU A O 1
ATOM 1308 N N . GLY A 1 167 ? -21.234 -1.974 14.238 1.00 83.25 167 GLY A N 1
ATOM 1309 C CA . GLY A 1 167 ? -21.342 -2.613 12.921 1.00 83.25 167 GLY A CA 1
ATOM 1310 C C . GLY A 1 167 ? -21.228 -1.657 11.727 1.00 83.25 167 GLY A C 1
ATOM 1311 O O . GLY A 1 167 ? -21.368 -2.092 10.586 1.00 83.25 167 GLY A O 1
ATOM 1312 N N . LYS A 1 168 ? -20.944 -0.373 11.962 1.00 86.19 168 LYS A N 1
ATOM 1313 C CA . LYS A 1 168 ? -20.660 0.628 10.927 1.00 86.19 168 LYS A CA 1
ATOM 1314 C C . LYS A 1 168 ? -19.178 0.970 10.919 1.00 86.19 168 LYS A C 1
ATOM 1316 O O . LYS A 1 168 ? -18.517 0.925 11.951 1.00 86.19 168 LYS A O 1
ATOM 1321 N N . ILE A 1 169 ? -18.664 1.338 9.749 1.00 91.25 169 ILE A N 1
ATOM 1322 C CA . ILE A 1 169 ? -17.286 1.809 9.607 1.00 91.25 169 ILE A CA 1
ATOM 1323 C C . ILE A 1 169 ? -17.292 3.331 9.676 1.00 91.25 169 ILE A C 1
ATOM 1325 O O . ILE A 1 169 ? -18.011 3.989 8.924 1.00 91.25 169 ILE A O 1
ATOM 1329 N N . GLN A 1 170 ? -16.486 3.872 10.577 1.00 90.06 170 GLN A N 1
ATOM 1330 C CA . GLN A 1 170 ? -16.318 5.301 10.810 1.00 90.06 170 GLN A CA 1
ATOM 1331 C C . GLN A 1 170 ? -14.836 5.676 10.734 1.00 90.06 170 GLN A C 1
ATOM 1333 O O . GLN A 1 170 ? -13.969 4.805 10.734 1.00 90.06 170 GLN A O 1
ATOM 1338 N N . ILE A 1 171 ? -14.536 6.972 10.654 1.00 90.44 171 ILE A N 1
ATOM 1339 C CA . ILE A 1 171 ? -13.171 7.516 10.648 1.00 90.44 171 ILE A CA 1
ATOM 1340 C C . ILE A 1 171 ? -13.089 8.509 11.806 1.00 90.44 171 ILE A C 1
ATOM 1342 O O . ILE A 1 171 ? -13.950 9.380 11.904 1.00 90.44 171 ILE A O 1
ATOM 1346 N N . SER A 1 172 ? -12.101 8.373 12.692 1.00 79.94 172 SER A N 1
ATOM 1347 C CA . SER A 1 172 ? -11.958 9.273 13.849 1.00 79.94 172 SER A CA 1
ATOM 1348 C C . SER A 1 172 ? -10.511 9.679 14.095 1.00 79.94 172 SER A C 1
ATOM 1350 O O . SER A 1 172 ? -10.150 10.820 13.837 1.00 79.94 172 SER A O 1
ATOM 1352 N N . ALA A 1 173 ? -9.691 8.749 14.590 1.00 80.44 173 ALA A N 1
ATOM 1353 C CA . ALA A 1 173 ? -8.314 9.008 14.982 1.00 80.44 173 ALA A CA 1
ATOM 1354 C C . ALA A 1 173 ? -7.469 9.424 13.777 1.00 80.44 173 ALA A C 1
ATOM 1356 O O . ALA A 1 173 ? -7.621 8.861 12.697 1.00 80.44 173 ALA A O 1
ATOM 1357 N N . GLU A 1 174 ? -6.556 10.368 13.975 1.00 88.00 174 GLU A N 1
ATOM 1358 C CA . GLU A 1 174 ? -5.608 10.795 12.951 1.00 88.00 174 GLU A CA 1
ATOM 1359 C C . GLU A 1 174 ? -4.250 10.126 13.172 1.00 88.00 174 GLU A C 1
ATOM 1361 O O . GLU A 1 174 ? -3.786 9.953 14.300 1.00 88.00 174 GLU A O 1
ATOM 1366 N N . PHE A 1 175 ? -3.610 9.749 12.073 1.00 89.44 175 PHE A N 1
ATOM 1367 C CA . PHE A 1 175 ? -2.242 9.275 12.021 1.00 89.44 175 PHE A CA 1
ATOM 1368 C C . PHE A 1 175 ? -1.430 10.215 11.139 1.00 89.44 175 PHE A C 1
ATOM 1370 O O . PHE A 1 175 ? -1.764 10.416 9.968 1.00 89.44 175 PHE A O 1
ATOM 1377 N N . THR A 1 176 ? -0.339 10.731 11.703 1.00 92.81 176 THR A N 1
ATOM 1378 C CA . THR A 1 176 ? 0.647 11.536 10.986 1.00 92.81 176 THR A CA 1
ATOM 1379 C C . THR A 1 176 ? 2.036 10.996 11.273 1.00 92.81 176 THR A C 1
ATOM 1381 O O . THR A 1 176 ? 2.447 10.933 12.430 1.00 92.81 176 THR A O 1
ATOM 1384 N N . GLY A 1 177 ? 2.779 10.619 10.235 1.00 91.38 177 GLY A N 1
ATOM 1385 C CA . GLY A 1 177 ? 4.133 10.101 10.415 1.00 91.38 177 GLY A CA 1
ATOM 1386 C C . GLY A 1 177 ? 4.780 9.598 9.135 1.00 91.38 177 GLY A C 1
ATOM 1387 O O . GLY A 1 177 ? 4.165 9.586 8.067 1.00 91.38 177 GLY A O 1
ATOM 1388 N N . GLU A 1 178 ? 6.041 9.185 9.246 1.00 91.38 178 GLU A N 1
ATOM 1389 C CA . GLU A 1 178 ? 6.716 8.460 8.173 1.00 91.38 178 GLU A CA 1
ATOM 1390 C C . GLU A 1 178 ? 6.047 7.105 7.950 1.00 91.38 178 GLU A C 1
ATOM 1392 O O . GLU A 1 178 ? 5.705 6.391 8.894 1.00 91.38 178 GLU A O 1
ATOM 1397 N N . TYR A 1 179 ? 5.856 6.745 6.686 1.00 88.81 179 TYR A N 1
ATOM 1398 C CA . TYR A 1 179 ? 5.164 5.522 6.334 1.00 88.81 179 TYR A CA 1
ATOM 1399 C C . TYR A 1 179 ? 5.744 4.876 5.087 1.00 88.81 179 TYR A C 1
ATOM 1401 O O . TYR A 1 179 ? 5.833 5.478 4.017 1.00 88.81 179 TYR A O 1
ATOM 1409 N N . LYS A 1 180 ? 6.080 3.593 5.215 1.00 86.81 180 LYS A N 1
ATOM 1410 C CA . LYS A 1 180 ? 6.426 2.738 4.085 1.00 86.81 180 LYS A CA 1
ATOM 1411 C C . LYS A 1 180 ? 5.192 1.954 3.663 1.00 86.81 180 LYS A C 1
ATOM 1413 O O . LYS A 1 180 ? 4.583 1.276 4.488 1.00 86.81 180 LYS A O 1
ATOM 1418 N N . TRP A 1 181 ? 4.857 1.980 2.379 1.00 86.50 181 TRP A N 1
ATOM 1419 C CA . TRP A 1 181 ? 3.749 1.187 1.851 1.00 86.50 181 TRP A CA 1
ATOM 1420 C C . TRP A 1 181 ? 3.840 -0.285 2.246 1.00 86.50 181 TRP A C 1
ATOM 1422 O O . TRP A 1 181 ? 4.898 -0.907 2.134 1.00 86.50 181 TRP A O 1
ATOM 1432 N N . GLY A 1 182 ? 2.718 -0.827 2.712 1.00 87.38 182 GLY A N 1
ATOM 1433 C CA . GLY A 1 182 ? 2.621 -2.202 3.185 1.00 87.38 182 GLY A CA 1
ATOM 1434 C C . GLY A 1 182 ? 3.211 -2.442 4.576 1.00 87.38 182 GLY A C 1
ATOM 1435 O O . GLY A 1 182 ? 3.148 -3.574 5.042 1.00 87.38 182 GLY A O 1
ATOM 1436 N N . SER A 1 183 ? 3.759 -1.426 5.255 1.00 89.19 183 SER A N 1
ATOM 1437 C CA . SER A 1 183 ? 4.164 -1.570 6.659 1.00 89.19 183 SER A CA 1
ATOM 1438 C C . SER A 1 183 ? 2.946 -1.542 7.580 1.00 89.19 183 SER A C 1
ATOM 1440 O O . SER A 1 183 ? 2.054 -0.705 7.427 1.00 89.19 183 SER A O 1
ATOM 1442 N N . THR A 1 184 ? 2.892 -2.458 8.541 1.00 94.00 184 THR A N 1
ATOM 1443 C CA . THR A 1 184 ? 1.842 -2.459 9.561 1.00 94.00 184 THR A CA 1
ATOM 1444 C C . THR A 1 184 ? 2.275 -1.596 10.728 1.00 94.00 184 THR A C 1
ATOM 1446 O O . THR A 1 184 ? 3.390 -1.722 11.226 1.00 94.00 184 THR A O 1
ATOM 1449 N N . GLN A 1 185 ? 1.382 -0.707 11.130 1.00 91.62 185 GLN A N 1
ATOM 1450 C CA . GLN A 1 185 ? 1.536 0.157 12.286 1.00 91.62 185 GLN A CA 1
ATOM 1451 C C . GLN A 1 185 ? 0.548 -0.301 13.351 1.00 91.62 185 GLN A C 1
ATOM 1453 O O . GLN A 1 185 ? -0.550 -0.755 13.022 1.00 91.62 185 GLN A O 1
ATOM 1458 N N . GLU A 1 186 ? 0.936 -0.178 14.614 1.00 91.50 186 GLU A N 1
ATOM 1459 C CA . GLU A 1 186 ? 0.124 -0.605 15.748 1.00 91.50 186 GLU A CA 1
ATOM 1460 C C . GLU A 1 186 ? -0.050 0.541 16.738 1.00 91.50 186 GLU A C 1
ATOM 1462 O O . GLU A 1 186 ? 0.848 1.353 16.958 1.00 91.50 186 GLU A O 1
ATOM 1467 N N . SER A 1 187 ? -1.231 0.614 17.338 1.00 88.12 187 SER A N 1
ATOM 1468 C CA . SER A 1 187 ? -1.534 1.510 18.444 1.00 88.12 1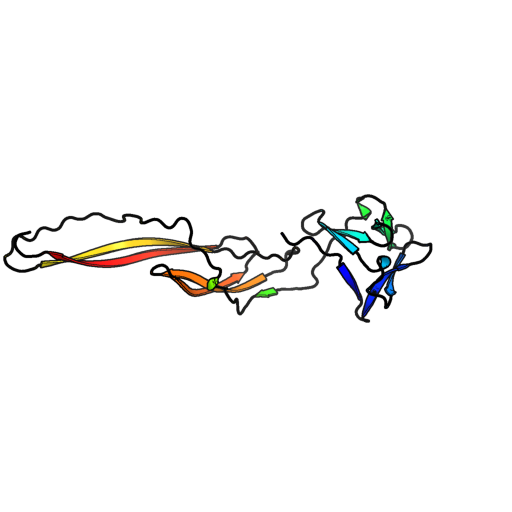87 SER A CA 1
ATOM 1469 C C . SER A 1 187 ? -2.170 0.694 19.558 1.00 88.12 187 SER A C 1
ATOM 1471 O O . SER A 1 187 ? -3.209 0.068 19.354 1.00 88.12 187 SER A O 1
ATOM 1473 N N . THR A 1 188 ? -1.534 0.699 20.727 1.00 90.12 188 THR A N 1
ATOM 1474 C CA . THR A 1 188 ? -2.009 -0.009 21.916 1.00 90.12 188 THR A CA 1
ATOM 1475 C C . THR A 1 188 ? -2.421 1.004 22.970 1.00 90.12 188 THR A C 1
ATOM 1477 O O . THR A 1 188 ? -1.625 1.846 23.380 1.00 90.12 188 THR A O 1
ATOM 1480 N N . THR A 1 189 ? -3.668 0.914 23.419 1.00 87.81 189 THR A N 1
ATOM 1481 C CA . THR A 1 189 ? -4.218 1.722 24.504 1.00 87.81 189 THR A CA 1
ATOM 1482 C C . THR A 1 189 ? -4.408 0.835 25.724 1.00 87.81 189 THR A C 1
ATOM 1484 O O . THR A 1 189 ? -5.189 -0.116 25.704 1.00 87.81 189 THR A O 1
ATOM 1487 N N . HIS A 1 190 ? -3.678 1.136 26.795 1.00 89.12 190 HIS A N 1
ATOM 1488 C CA . HIS A 1 190 ? -3.777 0.405 28.054 1.00 89.12 190 HIS A CA 1
ATOM 1489 C C . HIS A 1 190 ? -4.864 0.986 28.951 1.00 89.12 190 HIS A C 1
ATOM 1491 O O . HIS A 1 190 ? -5.045 2.200 29.017 1.00 89.12 190 HIS A O 1
ATOM 1497 N N . GLY A 1 191 ? -5.527 0.110 29.703 1.00 85.00 191 GLY A N 1
ATOM 1498 C CA . GLY A 1 191 ? -6.424 0.521 30.775 1.00 85.00 191 GLY A CA 1
ATOM 1499 C C . GLY A 1 191 ? -7.714 1.175 30.287 1.00 85.00 191 GLY A C 1
ATOM 1500 O O . GLY A 1 191 ? -8.245 2.028 30.985 1.00 85.00 191 GLY A O 1
ATOM 1501 N N . VAL A 1 192 ? -8.224 0.792 29.114 1.00 84.56 192 VAL A N 1
ATOM 1502 C CA . VAL A 1 192 ? -9.543 1.224 28.639 1.00 84.56 192 VAL A CA 1
ATOM 1503 C C . VAL A 1 192 ? -10.592 0.725 29.627 1.00 84.56 192 VAL A C 1
ATOM 1505 O O . VAL A 1 192 ? -10.766 -0.482 29.811 1.00 84.56 192 VAL A O 1
ATOM 1508 N N . GLU A 1 193 ? -11.271 1.659 30.289 1.00 89.06 193 GLU A N 1
ATOM 1509 C CA . GLU A 1 193 ? -12.259 1.356 31.318 1.00 89.06 193 GLU A CA 1
ATOM 1510 C C . GLU A 1 193 ? -13.673 1.415 30.739 1.00 89.06 193 GLU A C 1
ATOM 1512 O O . GLU A 1 193 ? -14.087 2.418 30.159 1.00 89.06 193 GLU A O 1
ATOM 1517 N N . THR A 1 194 ? -14.441 0.347 30.926 1.00 85.56 194 THR A N 1
ATOM 1518 C CA . THR A 1 194 ? -15.855 0.289 30.554 1.00 85.56 194 THR A CA 1
ATOM 1519 C C . THR A 1 194 ? -16.687 -0.016 31.788 1.00 85.56 194 THR A C 1
ATOM 1521 O O . THR A 1 194 ? -16.439 -0.987 32.505 1.00 85.56 194 THR A O 1
ATOM 1524 N N . MET A 1 195 ? -17.673 0.842 32.040 1.00 87.94 195 MET A N 1
ATOM 1525 C CA . MET A 1 195 ? -18.589 0.733 33.170 1.00 87.94 195 MET A CA 1
ATOM 1526 C C . MET A 1 195 ? -19.893 0.087 32.717 1.00 87.94 195 MET A C 1
ATOM 1528 O O . MET A 1 195 ? -20.613 0.648 31.894 1.00 87.94 195 MET A O 1
ATOM 1532 N N . TYR A 1 196 ? -20.221 -1.059 33.302 1.00 87.00 196 TYR A N 1
ATOM 1533 C CA . TYR A 1 196 ? -21.490 -1.744 33.096 1.00 87.00 196 TYR A CA 1
ATOM 1534 C C . TYR A 1 196 ? -22.346 -1.611 34.349 1.00 87.00 196 TYR A C 1
ATOM 1536 O O . TYR A 1 196 ? -21.905 -1.949 35.446 1.00 87.00 196 TYR A O 1
ATOM 1544 N N . LYS A 1 197 ? -23.577 -1.122 34.196 1.00 90.75 197 LYS A N 1
ATOM 1545 C CA . LYS A 1 197 ? -24.546 -1.028 35.293 1.00 90.75 197 LYS A CA 1
ATOM 1546 C C . LYS A 1 197 ? -25.600 -2.106 35.120 1.00 90.75 197 LYS A C 1
ATOM 1548 O O . LYS A 1 197 ? -26.220 -2.192 34.063 1.00 90.75 197 LYS A O 1
ATOM 1553 N N . VAL A 1 198 ? -25.804 -2.909 36.157 1.00 90.62 198 VAL A N 1
ATOM 1554 C CA . VAL A 1 198 ? -26.815 -3.968 36.172 1.00 90.62 198 VAL A CA 1
ATOM 1555 C C . VAL A 1 198 ? -27.736 -3.736 37.357 1.00 90.62 198 VAL A C 1
ATOM 1557 O O . VAL A 1 198 ? -27.284 -3.702 38.500 1.00 90.62 198 VAL A O 1
ATOM 1560 N N . THR A 1 199 ? -29.030 -3.586 37.088 1.00 94.00 199 THR A N 1
ATOM 1561 C CA . THR A 1 199 ? -30.061 -3.510 38.126 1.00 94.00 199 THR A CA 1
ATOM 1562 C C . THR A 1 199 ? -30.656 -4.894 38.343 1.00 94.00 199 THR A C 1
ATOM 1564 O O . THR A 1 199 ? -31.244 -5.476 37.434 1.00 94.00 199 THR A O 1
ATOM 1567 N N . VAL A 1 200 ? -30.500 -5.416 39.556 1.00 94.75 200 VAL A N 1
ATOM 1568 C CA . VAL A 1 200 ? -31.037 -6.706 39.985 1.00 94.75 200 VAL A CA 1
ATOM 1569 C C . VAL A 1 200 ? -32.385 -6.474 40.676 1.00 94.75 200 VAL A C 1
ATOM 1571 O O . VAL A 1 200 ? -32.437 -5.730 41.665 1.00 94.75 200 VAL A O 1
ATOM 1574 N N . PRO A 1 201 ? -33.480 -7.085 40.189 1.00 96.06 201 PRO A N 1
ATOM 1575 C CA . PRO A 1 201 ? -34.794 -6.982 40.817 1.00 96.06 201 PRO A CA 1
ATOM 1576 C C . PRO A 1 201 ? -34.801 -7.464 42.277 1.00 96.06 201 PRO A C 1
ATOM 1578 O O . PRO A 1 201 ? -33.882 -8.173 42.693 1.00 96.06 201 PRO A O 1
ATOM 1581 N N . PRO A 1 202 ? -35.829 -7.107 43.065 1.00 96.44 202 PRO A N 1
ATOM 1582 C CA . PRO A 1 202 ? -36.023 -7.664 44.397 1.00 96.44 202 PRO A CA 1
ATOM 1583 C C . PRO A 1 202 ? -36.029 -9.195 44.391 1.00 96.44 202 PRO A C 1
ATOM 1585 O O . PRO A 1 202 ? -36.611 -9.814 43.500 1.00 96.44 202 PRO A O 1
ATOM 1588 N N . MET A 1 203 ? -35.464 -9.796 45.436 1.00 94.50 203 MET A N 1
ATOM 1589 C CA . MET A 1 203 ? -35.562 -11.235 45.717 1.00 94.50 203 MET A CA 1
ATOM 1590 C C . MET A 1 203 ? -35.139 -12.157 44.550 1.00 94.50 203 MET A C 1
ATOM 1592 O O . MET A 1 203 ? -35.811 -13.156 44.294 1.00 94.50 203 MET A O 1
ATOM 1596 N N . THR A 1 204 ? -34.044 -11.832 43.849 1.00 88.00 204 THR A N 1
ATOM 1597 C CA . THR A 1 204 ? -33.490 -12.608 42.714 1.00 88.00 204 THR A CA 1
ATOM 1598 C C . THR A 1 204 ? -32.025 -12.969 42.936 1.00 88.00 204 THR A C 1
ATOM 1600 O O . THR A 1 204 ? -31.282 -12.121 43.479 1.00 88.00 204 THR A O 1
#

InterPro domains:
  IPR036242 Agglutinin domain superfamily [SSF50382] (14-88)
  IPR053237 Natterin, C-terminal [PTHR39244] (10-204)

Foldseek 3Di:
DDDQDWDWDADPVRFTFFQDDPQQFTDRHHPDPPDLRRTWDWDDPDQQKTWTARRNVRFTWFQDDPPRGIGRDHNDCDPRRIDGDDDPDQAAEAEPDDDPQVPDDDPDDDDDDQDDDDDFAQAQAKDKDKDKDWDKDKDKDAAADPDSHPPVHWYWYWDWDWDDDPNGIDTDDIDTDTDDHGDMDMDMDGTDIDMDMDIDGHGD

pLDDT: mean 87.01, std 9.55, range [36.47, 96.44]

Sequence (204 aa):
RSSPQAMEVSDASSKFWGLQGQLIMIMADSNDHNNLDTLFWPIKVDNNVVALRNLGNNHFCIRFSANSYLSATVSTISKEARVEVEELVLSRKIYNVNYRLMDARIYSQSVLTMANANAVNRTKEPSTIELKLSHTDTKSYTWNSSVSLNLGVTTTIETGIPFIEEGKIQISAEFTGEYKWGSTQESTTHGVETMYKVTVPPMT

Secondary structure (DSSP, 8-state):
-PPPPPEE-B-TTSPEEEEETTTTEEEEEE--TT-GGGEEEEEE-SSSEEEEEETTT-PEEEE-TTT--EEEEESS--STT-EEP----SEEEE------GGG----S--------------SSS-EEEEEEEEEEEEEEE------S---S-EEEEEEEEEEEETTEEEEEEEEEEE--TT--EEEEEEEEEEEEEEEEPTT-

Radius of gyration: 29.97 Å; chains: 1; bounding box: 68×32×89 Å

Organism: Davidia involucrata (NCBI:txid16924)